Protein AF-A0AAV1IX52-F1 (afdb_monomer)

pLDDT: mean 83.15, std 12.93, range [50.09, 97.88]

Structure (mmCIF, N/CA/C/O backbone):
data_AF-A0AAV1IX52-F1
#
_entry.id   AF-A0AAV1IX52-F1
#
loop_
_atom_site.group_PDB
_atom_site.id
_atom_site.type_symbol
_atom_site.label_atom_id
_atom_site.label_alt_id
_atom_site.label_comp_id
_atom_site.label_asym_id
_atom_site.label_entity_id
_atom_site.label_seq_id
_atom_site.pdbx_PDB_ins_code
_atom_site.Cartn_x
_atom_site.Cartn_y
_atom_site.Cartn_z
_atom_site.occupancy
_atom_site.B_iso_or_equiv
_atom_site.auth_seq_id
_atom_site.auth_comp_id
_atom_site.auth_asym_id
_atom_site.auth_atom_id
_atom_site.pdbx_PDB_model_num
ATOM 1 N N . MET A 1 1 ? -38.768 9.895 43.297 1.00 51.28 1 MET A N 1
ATOM 2 C CA . MET A 1 1 ? -38.306 10.742 44.428 1.00 51.28 1 MET A CA 1
ATOM 3 C C . MET A 1 1 ? -38.095 12.223 44.090 1.00 51.28 1 MET A C 1
ATOM 5 O O . MET A 1 1 ? -38.247 13.030 44.996 1.00 51.28 1 MET A O 1
ATOM 9 N N . LEU A 1 2 ? -37.753 12.622 42.854 1.00 55.28 2 LEU A N 1
ATOM 10 C CA . LEU A 1 2 ? -37.309 14.000 42.572 1.00 55.28 2 LEU A CA 1
ATOM 11 C C . LEU A 1 2 ? -38.382 15.088 42.801 1.00 55.28 2 LEU A C 1
ATOM 13 O O . LEU A 1 2 ? -38.092 16.086 43.442 1.00 55.28 2 LEU A O 1
ATOM 17 N N . ILE A 1 3 ? -39.618 14.910 42.319 1.00 58.50 3 ILE A N 1
ATOM 18 C CA . ILE A 1 3 ? -40.630 15.991 42.312 1.00 58.50 3 ILE A CA 1
ATOM 19 C C . ILE A 1 3 ? -41.208 16.244 43.708 1.00 58.50 3 ILE A C 1
ATOM 21 O O . ILE A 1 3 ? -41.286 17.393 44.132 1.00 58.50 3 ILE A O 1
ATOM 25 N N . ALA A 1 4 ? -41.546 15.188 44.455 1.00 59.00 4 ALA A N 1
ATOM 26 C CA . ALA A 1 4 ? -41.971 15.317 45.850 1.00 59.00 4 ALA A CA 1
ATOM 27 C C . ALA A 1 4 ? -40.862 15.920 46.736 1.00 59.00 4 ALA A C 1
ATOM 29 O O . ALA A 1 4 ? -41.136 16.803 47.544 1.00 59.00 4 ALA A O 1
ATOM 30 N N . ALA A 1 5 ? -39.598 15.527 46.526 1.00 62.38 5 ALA A N 1
ATOM 31 C CA . ALA A 1 5 ? -38.460 16.105 47.240 1.00 62.38 5 ALA A CA 1
ATOM 32 C C . ALA A 1 5 ? -38.223 17.581 46.874 1.00 62.38 5 ALA A C 1
ATOM 34 O O . ALA A 1 5 ? -37.930 18.389 47.752 1.00 62.38 5 ALA A O 1
ATOM 35 N N . ILE A 1 6 ? -38.391 17.955 45.600 1.00 68.75 6 ILE A N 1
ATOM 36 C CA . ILE A 1 6 ? -38.311 19.349 45.139 1.00 68.75 6 ILE A CA 1
ATOM 37 C C . ILE A 1 6 ? -39.454 20.177 45.739 1.00 68.75 6 ILE A C 1
ATOM 39 O O . ILE A 1 6 ? -39.202 21.259 46.260 1.00 68.75 6 ILE A O 1
ATOM 43 N N . ALA A 1 7 ? -40.687 19.664 45.745 1.00 65.94 7 ALA A N 1
ATOM 44 C CA . ALA A 1 7 ? -41.838 20.346 46.334 1.00 65.94 7 ALA A CA 1
ATOM 45 C C . ALA A 1 7 ? -41.672 20.550 47.850 1.00 65.94 7 ALA A C 1
ATOM 47 O O . ALA A 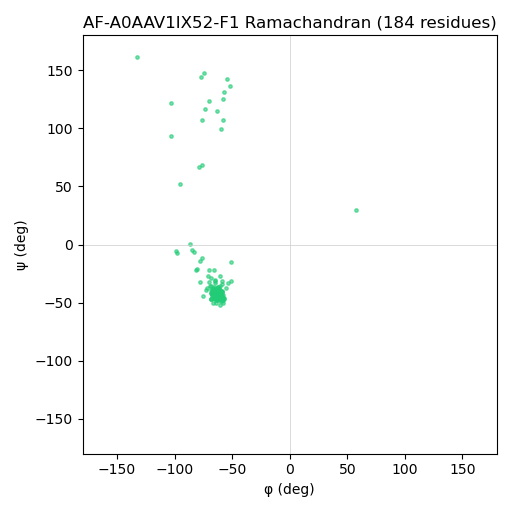1 7 ? -41.863 21.661 48.340 1.00 65.94 7 ALA A O 1
ATOM 48 N N . SER A 1 8 ? -41.234 19.527 48.593 1.00 67.25 8 SER A N 1
ATOM 49 C CA . SER A 1 8 ? -40.923 19.652 50.025 1.00 67.25 8 SER A CA 1
ATOM 50 C C . SER A 1 8 ? -39.766 20.618 50.293 1.00 67.25 8 SER A C 1
ATOM 52 O O . SER A 1 8 ? -39.826 21.384 51.251 1.00 67.25 8 SER A O 1
ATOM 54 N N . LYS A 1 9 ? -38.740 20.639 49.433 1.00 70.69 9 LYS A N 1
ATOM 55 C CA . LYS A 1 9 ? -37.613 21.579 49.529 1.00 70.69 9 LYS A CA 1
ATOM 56 C C . LYS A 1 9 ? -38.050 23.027 49.284 1.00 70.69 9 LYS A C 1
ATOM 58 O O . LYS A 1 9 ? -37.629 23.909 50.025 1.00 70.69 9 LYS A O 1
ATOM 63 N N . ILE A 1 10 ? -38.925 23.267 48.307 1.00 73.50 10 ILE A N 1
ATOM 64 C CA . ILE A 1 10 ? -39.495 24.593 48.020 1.00 73.50 10 ILE A CA 1
ATOM 65 C C . ILE A 1 10 ? -40.410 25.052 49.166 1.00 73.50 10 ILE A C 1
ATOM 67 O O . ILE A 1 10 ? -40.316 26.193 49.605 1.00 73.50 10 ILE A O 1
ATOM 71 N N . LEU A 1 11 ? -41.253 24.167 49.708 1.00 70.62 11 LEU A N 1
ATOM 72 C CA . LEU A 1 11 ? -42.120 24.481 50.853 1.00 70.62 11 LEU A CA 1
ATOM 73 C C . LEU A 1 11 ? -41.315 24.815 52.119 1.00 70.62 11 LEU A C 1
ATOM 75 O O . LEU A 1 11 ? -41.654 25.764 52.825 1.00 70.62 11 LEU A O 1
ATOM 79 N N . ALA A 1 12 ? -40.214 24.096 52.360 1.00 72.75 12 ALA A N 1
ATOM 80 C CA . ALA A 1 12 ? -39.280 24.393 53.444 1.00 72.75 12 ALA A CA 1
ATOM 81 C C . ALA A 1 12 ? -38.561 25.740 53.240 1.00 72.75 12 ALA A C 1
ATOM 83 O O . ALA A 1 12 ? -38.424 26.506 54.189 1.00 72.75 12 ALA A O 1
ATOM 84 N N . GLN A 1 13 ? -38.161 26.070 52.006 1.00 77.62 13 GLN A N 1
ATOM 85 C CA . GLN A 1 13 ? -37.578 27.376 51.664 1.00 77.62 13 GLN A CA 1
ATOM 86 C C . GLN A 1 13 ? -38.570 28.538 51.827 1.00 77.62 13 GLN A C 1
ATOM 88 O O . GLN A 1 13 ? -38.163 29.644 52.168 1.00 77.62 13 GLN A O 1
ATOM 93 N N . LEU A 1 14 ? -39.865 28.288 51.622 1.00 77.12 14 LEU A N 1
ATOM 94 C CA . LEU A 1 14 ? -40.944 29.258 51.831 1.00 77.12 14 LEU A CA 1
ATOM 95 C C . LEU A 1 14 ? -41.462 29.283 53.282 1.00 77.12 14 LEU A C 1
ATOM 97 O O . LEU A 1 14 ? -42.360 30.061 53.593 1.00 77.12 14 LEU A O 1
ATOM 101 N N . ASN A 1 15 ? -40.897 28.457 54.171 1.00 72.88 15 ASN A N 1
ATOM 102 C CA . ASN A 1 15 ? -41.277 28.325 55.580 1.00 72.88 15 ASN A CA 1
ATOM 103 C C . ASN A 1 15 ? -42.763 27.947 55.799 1.00 72.88 15 ASN A C 1
ATOM 105 O O . ASN A 1 15 ? -43.381 28.313 56.803 1.00 72.88 15 ASN A O 1
ATOM 109 N N . ILE A 1 16 ? -43.357 27.219 54.845 1.00 72.00 16 ILE A N 1
ATOM 110 C CA . ILE A 1 16 ? -44.753 26.765 54.881 1.00 72.00 16 ILE A CA 1
ATOM 111 C C . ILE A 1 16 ? -44.774 25.282 55.252 1.00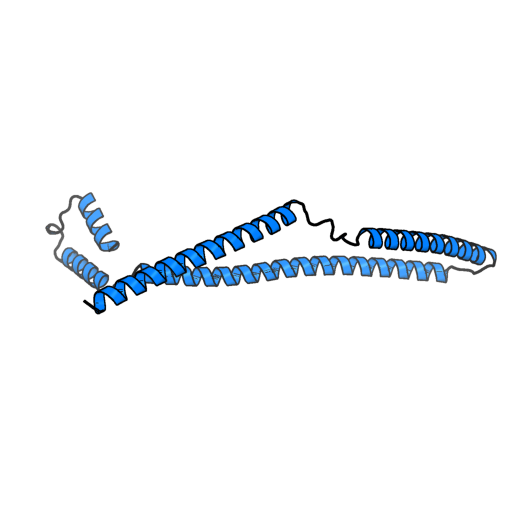 72.00 16 ILE A C 1
ATOM 113 O O . ILE A 1 16 ? -44.210 24.440 54.554 1.00 72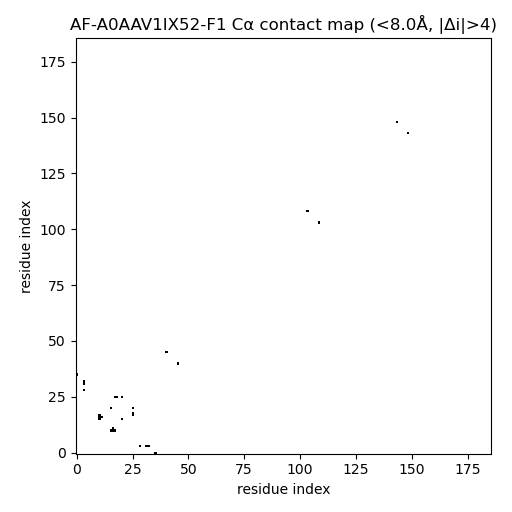.00 16 ILE A O 1
ATOM 117 N N . THR A 1 17 ? -45.462 24.943 56.343 1.00 68.31 17 THR A N 1
ATOM 118 C CA . THR A 1 17 ? -45.678 23.549 56.740 1.00 68.31 17 THR A CA 1
ATOM 119 C C . THR A 1 17 ? -46.763 22.899 55.884 1.00 68.31 17 THR A C 1
ATOM 121 O O . THR A 1 17 ? -47.751 23.537 55.520 1.00 68.31 17 THR A O 1
ATOM 124 N N . PHE A 1 18 ? -46.599 21.608 55.581 1.00 65.75 18 PHE A N 1
ATOM 125 C CA . PHE A 1 18 ? -47.519 20.843 54.728 1.00 65.75 18 PHE A CA 1
ATOM 126 C C . PHE A 1 18 ? -48.984 20.918 55.204 1.00 65.75 18 PHE A C 1
ATOM 128 O O . PHE A 1 18 ? -49.904 20.989 54.394 1.00 65.75 18 PHE A O 1
ATOM 135 N N . GLU A 1 19 ? -49.201 20.999 56.518 1.00 64.62 19 GLU A N 1
ATOM 136 C CA . GLU A 1 19 ? -50.522 21.112 57.151 1.00 64.62 19 GLU A CA 1
ATOM 137 C C . GLU A 1 19 ? -51.216 22.465 56.930 1.00 64.62 19 GLU A C 1
ATOM 139 O O . GLU A 1 19 ? -52.439 22.538 56.998 1.00 64.62 19 GLU A O 1
ATOM 144 N N . LYS A 1 20 ? -50.462 23.529 56.617 1.00 70.69 20 LYS A N 1
ATOM 145 C CA . LYS A 1 20 ? -51.010 24.865 56.317 1.00 70.69 20 LYS A CA 1
ATOM 146 C C . LYS A 1 20 ? -51.435 25.030 54.856 1.00 70.69 20 LYS A C 1
ATOM 148 O O . LYS A 1 20 ? -51.966 26.077 54.489 1.00 70.69 20 LYS A O 1
ATOM 153 N N . LEU A 1 21 ? -51.185 24.031 54.009 1.00 72.44 21 LEU A N 1
ATOM 154 C CA . LEU A 1 21 ? -51.598 24.066 52.610 1.00 72.44 21 LEU A CA 1
ATOM 155 C C . LEU A 1 21 ? -53.111 23.840 52.474 1.00 72.44 21 LEU A C 1
ATOM 157 O O . LEU A 1 21 ? -53.692 23.058 53.226 1.00 72.44 21 LEU A O 1
ATOM 161 N N . PRO A 1 22 ? -53.759 24.452 51.469 1.00 81.94 22 PRO A N 1
ATOM 162 C CA . PRO A 1 22 ? -55.151 24.169 51.157 1.00 81.94 22 PRO A CA 1
ATOM 163 C C . PRO A 1 22 ? -55.388 22.664 50.922 1.00 81.94 22 PRO A C 1
ATOM 165 O O . PRO A 1 22 ? -54.577 22.013 50.255 1.00 81.94 22 PRO A O 1
ATOM 168 N N . PRO A 1 23 ? -56.528 22.102 51.362 1.00 74.75 23 PRO A N 1
ATOM 169 C CA . PRO A 1 23 ? -56.792 20.658 51.312 1.00 74.75 23 PRO A CA 1
ATOM 170 C C . PRO A 1 23 ? -56.776 20.080 49.887 1.00 74.75 23 PRO A C 1
ATOM 172 O O . PRO A 1 23 ? -56.428 18.919 49.679 1.00 74.75 23 PRO A O 1
ATOM 175 N N . LYS A 1 24 ? -57.093 20.899 48.875 1.00 78.06 24 LYS A N 1
ATOM 176 C CA . LYS A 1 24 ? -56.974 20.525 47.457 1.00 78.06 24 LYS A CA 1
ATOM 177 C C . LYS A 1 24 ? -55.513 20.317 47.034 1.00 78.06 24 LYS A C 1
ATOM 179 O O . LYS A 1 24 ? -55.221 19.365 46.320 1.00 78.06 24 LYS A O 1
ATOM 184 N N . ALA A 1 25 ? -54.599 21.166 47.507 1.00 75.31 25 ALA A N 1
ATOM 185 C CA . ALA A 1 25 ? -53.171 21.061 47.215 1.00 75.31 25 ALA A CA 1
ATOM 186 C C . ALA A 1 25 ? -52.526 19.869 47.941 1.00 75.31 25 ALA A C 1
ATOM 188 O O . ALA A 1 25 ? -51.705 19.170 47.355 1.00 75.31 25 ALA A O 1
ATOM 189 N N . GLN A 1 26 ? -52.950 19.581 49.177 1.00 77.06 26 GLN A N 1
ATOM 190 C CA . GLN A 1 26 ? -52.510 18.388 49.911 1.00 77.06 26 GLN A CA 1
ATOM 191 C C . GLN A 1 26 ? -52.913 17.095 49.193 1.00 77.06 26 GLN A C 1
ATOM 193 O O . GLN A 1 26 ? -52.076 16.211 49.018 1.00 77.06 26 GLN A O 1
ATOM 198 N N . LYS A 1 27 ? -54.166 17.006 48.720 1.00 80.44 27 LYS A N 1
ATOM 199 C CA . LYS A 1 27 ? -54.637 15.857 47.932 1.00 80.44 27 LYS A CA 1
ATOM 200 C C . LYS A 1 27 ? -53.850 15.689 46.638 1.00 80.44 27 LYS A C 1
ATOM 202 O O . LYS A 1 27 ? -53.391 14.589 46.371 1.00 80.44 27 LYS A O 1
ATOM 207 N N . MET A 1 28 ? -53.623 16.770 45.889 1.00 78.38 28 MET A N 1
ATOM 208 C CA . MET A 1 28 ? -52.819 16.713 44.664 1.00 78.38 28 MET A CA 1
ATOM 209 C C . MET A 1 28 ? -51.380 16.258 44.930 1.00 78.38 28 MET A C 1
ATOM 211 O O . MET A 1 28 ? -50.852 15.451 44.178 1.00 78.38 28 MET A O 1
ATOM 215 N N . LEU A 1 29 ? -50.743 16.726 46.008 1.00 76.81 29 LEU A N 1
ATOM 216 C CA . LEU A 1 29 ? -49.390 16.289 46.367 1.00 76.81 29 LEU A CA 1
ATOM 217 C C . LEU A 1 29 ? -49.349 14.813 46.784 1.00 76.81 29 LEU A C 1
ATOM 219 O O . LEU A 1 29 ? -48.420 14.106 46.402 1.00 76.81 29 LEU A O 1
ATOM 223 N N . GLN A 1 30 ? -50.351 14.334 47.524 1.00 79.38 30 GLN A N 1
ATOM 224 C CA . GLN A 1 30 ? -50.471 12.917 47.885 1.00 79.38 30 GLN A CA 1
ATOM 225 C C . GLN A 1 30 ? -50.762 12.029 46.671 1.00 79.38 30 GLN A C 1
ATOM 227 O O . GLN A 1 30 ? -50.213 10.935 46.567 1.00 79.38 30 GLN A O 1
ATOM 232 N N . GLU A 1 31 ? -51.600 12.494 45.750 1.00 79.75 31 GLU A N 1
ATOM 233 C CA . GLU A 1 31 ? -51.935 11.792 44.514 1.00 79.75 31 GLU A CA 1
ATOM 234 C C . GLU A 1 31 ? -50.732 11.741 43.567 1.00 79.75 31 GLU A C 1
ATOM 236 O O . GLU A 1 31 ? -50.401 10.668 43.072 1.00 79.75 31 GLU A O 1
ATOM 241 N N . CYS A 1 32 ? -49.978 12.837 43.432 1.00 72.69 32 CYS A N 1
ATOM 242 C CA . CYS A 1 32 ? -48.696 12.853 42.726 1.00 72.69 32 CYS A CA 1
ATOM 243 C C . CYS A 1 32 ? -47.662 11.931 43.384 1.00 72.69 32 CYS A C 1
ATOM 245 O O . CYS A 1 32 ? -46.949 11.221 42.683 1.00 72.69 32 CYS A O 1
ATOM 247 N N . ALA A 1 33 ? -47.570 11.910 44.718 1.00 69.62 33 ALA A N 1
ATOM 248 C CA . ALA A 1 33 ? -46.658 11.012 45.425 1.00 69.62 33 ALA A CA 1
ATOM 249 C C . ALA A 1 33 ? -47.021 9.535 45.201 1.00 69.62 33 ALA A C 1
ATOM 251 O O . ALA A 1 33 ? -46.122 8.722 45.000 1.00 69.62 33 ALA A O 1
ATOM 252 N N . ARG A 1 34 ? -48.321 9.206 45.169 1.00 71.56 34 ARG A N 1
ATOM 253 C CA . ARG A 1 34 ? -48.837 7.869 44.835 1.00 71.56 34 ARG A CA 1
ATOM 254 C C . ARG A 1 34 ? -48.574 7.477 43.385 1.00 71.56 34 ARG A C 1
ATOM 256 O O . ARG A 1 34 ? -48.003 6.426 43.132 1.00 71.56 34 ARG A O 1
ATOM 263 N N . GLN A 1 35 ? -48.917 8.338 42.432 1.00 72.06 35 GLN A N 1
ATOM 264 C CA . GLN A 1 35 ? -48.647 8.094 41.011 1.00 72.06 35 GLN A CA 1
ATOM 265 C C . GLN A 1 35 ? -47.145 7.918 40.750 1.00 72.06 35 GLN A C 1
ATOM 267 O O . GLN A 1 35 ? -46.733 7.118 39.915 1.00 72.06 35 GLN A O 1
ATOM 272 N N . GLN A 1 36 ? -46.306 8.632 41.500 1.00 64.31 36 GLN A N 1
ATOM 273 C CA . GLN A 1 36 ? -44.856 8.554 41.388 1.00 64.31 36 GLN A CA 1
ATOM 274 C C . GLN A 1 36 ? -44.246 7.354 42.135 1.00 64.31 36 GLN A C 1
ATOM 276 O O . GLN A 1 36 ? -43.138 6.955 41.786 1.00 64.31 36 GLN A O 1
ATOM 281 N N . SER A 1 37 ? -44.932 6.772 43.129 1.00 64.94 37 SER A N 1
ATOM 282 C CA . SER A 1 37 ? -44.570 5.460 43.689 1.00 64.94 37 SER A CA 1
ATOM 283 C C . SER A 1 37 ? -45.012 4.305 42.790 1.00 64.94 37 SER A C 1
ATOM 285 O O . SER A 1 37 ? -44.312 3.300 42.722 1.00 64.94 37 SER A O 1
ATOM 287 N N . ASP A 1 38 ? -46.130 4.465 42.074 1.00 65.62 38 ASP A N 1
ATOM 288 C CA . ASP A 1 38 ? -46.611 3.491 41.085 1.00 65.62 38 ASP A CA 1
ATOM 289 C C . ASP A 1 38 ? -45.714 3.467 39.835 1.00 65.62 38 ASP A C 1
ATOM 291 O O . ASP A 1 38 ? -45.482 2.413 39.245 1.00 65.62 38 ASP A O 1
ATOM 295 N N . MET A 1 39 ? -45.124 4.610 39.467 1.00 65.44 39 MET A N 1
ATOM 296 C CA . MET A 1 39 ? -44.039 4.697 38.486 1.00 65.44 39 MET A CA 1
ATOM 297 C C . MET A 1 39 ? -42.693 4.298 39.105 1.00 65.44 39 MET A C 1
ATOM 299 O O . MET A 1 39 ? -41.782 5.117 39.252 1.00 65.44 39 MET A O 1
ATOM 303 N N . ASN A 1 40 ? -42.560 3.025 39.470 1.00 59.56 40 ASN A N 1
ATOM 304 C CA . ASN A 1 40 ? -41.323 2.453 39.993 1.00 59.56 40 ASN A CA 1
ATOM 305 C C . ASN A 1 40 ? -40.309 2.224 38.853 1.00 59.56 40 ASN A C 1
ATOM 307 O O . ASN A 1 40 ? -40.041 1.101 38.434 1.00 59.56 40 ASN A O 1
ATOM 311 N N . LEU A 1 41 ? -39.803 3.320 38.289 1.00 66.75 41 LEU A N 1
ATOM 312 C CA . LEU A 1 41 ? -38.732 3.302 37.302 1.00 66.75 41 LEU A CA 1
ATOM 313 C C . LEU A 1 41 ? -37.409 3.046 38.025 1.00 66.75 41 LEU A C 1
ATOM 315 O O . LEU A 1 41 ? -36.909 3.930 38.722 1.00 66.75 41 LEU A O 1
ATOM 319 N N . ASP A 1 42 ? -36.862 1.841 37.865 1.00 76.38 42 ASP A N 1
ATOM 320 C CA . ASP A 1 42 ? -35.542 1.495 38.382 1.00 76.38 42 ASP A CA 1
ATOM 321 C C . ASP A 1 42 ? -34.465 2.361 37.691 1.00 76.38 42 ASP A C 1
ATOM 323 O O . ASP A 1 42 ? -34.263 2.240 36.476 1.00 76.38 42 ASP A O 1
ATOM 327 N N . PRO A 1 43 ? -33.765 3.243 38.430 1.00 77.94 43 PRO A N 1
ATOM 328 C CA . PRO A 1 43 ? -32.734 4.106 37.864 1.00 77.94 43 PRO A CA 1
ATOM 329 C C . PRO A 1 43 ? -31.603 3.316 37.205 1.00 77.94 43 PRO A C 1
ATOM 331 O O . PRO A 1 43 ? -31.028 3.786 36.226 1.00 77.94 43 PRO A O 1
ATOM 334 N N . ILE A 1 44 ? -31.305 2.115 37.713 1.00 82.44 44 ILE A N 1
ATOM 335 C CA . ILE A 1 44 ? -30.240 1.256 37.186 1.00 82.44 44 ILE A CA 1
ATOM 336 C C . ILE A 1 44 ? -30.628 0.751 35.797 1.00 82.44 44 ILE A C 1
ATOM 338 O O . ILE A 1 44 ? -29.842 0.878 34.862 1.00 82.44 44 ILE A O 1
ATOM 342 N N . SER A 1 45 ? -31.858 0.262 35.636 1.00 80.50 45 SER A N 1
ATOM 343 C CA . SER A 1 45 ? -32.395 -0.170 34.342 1.00 80.50 45 SER A CA 1
ATOM 344 C C . SER A 1 45 ? -32.399 0.954 33.297 1.00 80.50 45 SER A C 1
ATOM 346 O O . SER A 1 45 ? -32.032 0.723 32.147 1.00 80.50 45 SER A O 1
ATOM 348 N N . ILE A 1 46 ? -32.741 2.188 33.688 1.00 83.94 46 ILE A N 1
ATOM 349 C CA . ILE A 1 46 ? -32.682 3.351 32.782 1.00 83.94 46 ILE A CA 1
ATOM 350 C C . ILE A 1 46 ? -31.240 3.658 32.374 1.00 83.94 46 ILE A C 1
ATOM 352 O O . ILE A 1 46 ? -30.974 3.894 31.197 1.00 83.94 46 ILE A O 1
ATOM 356 N N . SER A 1 47 ? -30.305 3.660 33.327 1.00 86.88 47 SER A N 1
ATOM 357 C CA . SER A 1 47 ? -28.893 3.907 33.033 1.00 86.88 47 SER A CA 1
ATOM 358 C C . SER A 1 47 ? -28.294 2.822 32.138 1.00 86.88 47 SER A C 1
ATOM 360 O O . SER A 1 47 ? -27.573 3.157 31.204 1.00 86.88 47 SER A O 1
ATOM 362 N N . LEU A 1 48 ? -28.628 1.549 32.366 1.00 88.31 48 LEU A N 1
ATOM 363 C CA . LEU A 1 48 ? -28.185 0.439 31.520 1.00 88.31 48 LEU A CA 1
ATOM 364 C C . LEU A 1 48 ? -28.704 0.575 30.087 1.00 88.31 48 LEU A C 1
ATOM 366 O O . LEU A 1 48 ? -27.929 0.409 29.149 1.00 88.31 48 LEU A O 1
ATOM 370 N N . GLU A 1 49 ? -29.976 0.933 29.909 1.00 89.12 49 GLU A N 1
ATOM 371 C CA . GLU A 1 49 ? -30.545 1.144 28.575 1.00 89.12 49 GLU A CA 1
ATOM 372 C C . GLU A 1 49 ? -29.906 2.350 27.870 1.00 89.12 49 GLU A C 1
ATOM 374 O O . GLU A 1 49 ? -29.561 2.275 26.693 1.00 89.12 49 GLU A O 1
ATOM 379 N N . GLN A 1 50 ? -29.649 3.443 28.597 1.00 91.56 50 GLN A N 1
ATOM 380 C CA . GLN A 1 50 ? -28.905 4.587 28.062 1.00 91.56 50 GLN A CA 1
ATOM 381 C C . GLN A 1 50 ? -27.478 4.204 27.654 1.00 91.56 50 GLN A C 1
ATOM 383 O O . GLN A 1 50 ? -27.009 4.634 26.602 1.00 91.56 50 GLN A O 1
ATOM 388 N N . THR A 1 51 ? -26.785 3.388 28.454 1.00 91.25 51 THR A N 1
ATOM 389 C CA . THR A 1 51 ? -25.454 2.872 28.108 1.00 91.25 51 THR A CA 1
ATOM 390 C C . THR A 1 51 ? -25.508 1.959 26.885 1.00 91.25 51 THR A C 1
ATOM 392 O O . THR A 1 51 ? -24.640 2.072 26.025 1.00 91.25 51 THR A O 1
ATOM 395 N N . ARG A 1 52 ? -26.532 1.104 26.760 1.00 94.44 52 ARG A N 1
ATOM 396 C CA . ARG A 1 52 ? -26.725 0.230 25.594 1.00 94.44 52 ARG A CA 1
ATOM 397 C C . ARG A 1 52 ? -26.884 1.041 24.310 1.00 94.44 52 ARG A C 1
ATOM 399 O O . ARG A 1 52 ? -26.122 0.837 23.372 1.00 94.44 52 ARG A O 1
ATOM 406 N N . VAL A 1 53 ? -27.799 2.010 24.305 1.00 94.50 53 VAL A N 1
ATOM 407 C CA . VAL A 1 53 ? -28.036 2.895 23.151 1.00 94.50 53 VAL A CA 1
ATOM 408 C C . VAL A 1 53 ? -26.778 3.691 22.795 1.00 94.50 53 VAL A C 1
ATOM 410 O O . VAL A 1 53 ? -26.437 3.834 21.624 1.00 94.50 53 VAL A O 1
ATOM 413 N N . MET A 1 54 ? -26.054 4.188 23.800 1.00 94.94 54 MET A N 1
ATOM 414 C CA . MET A 1 54 ? -24.797 4.904 23.581 1.00 94.94 54 MET A CA 1
ATOM 415 C C . MET A 1 54 ? -23.715 3.994 22.987 1.00 94.94 54 MET A C 1
ATOM 417 O O . MET A 1 54 ? -22.984 4.424 22.102 1.00 94.94 54 MET A O 1
ATOM 421 N N . SER A 1 55 ? -23.632 2.740 23.436 1.00 94.81 55 SER A N 1
ATOM 422 C CA . SER A 1 55 ? -22.698 1.752 22.891 1.00 94.81 55 SER A CA 1
ATOM 423 C C . SER A 1 55 ? -23.012 1.414 21.435 1.00 94.81 55 SER A C 1
ATOM 425 O O . SER A 1 55 ? -22.096 1.381 20.623 1.00 94.81 55 SER A O 1
ATOM 427 N N . GLU A 1 56 ? -24.285 1.198 21.097 1.00 95.69 56 GLU A N 1
ATOM 428 C CA . GLU A 1 56 ? -24.725 0.940 19.717 1.00 95.69 56 GLU A CA 1
ATOM 429 C C . GLU A 1 56 ? -24.388 2.131 18.805 1.00 95.69 56 GLU A C 1
ATOM 431 O O . GLU A 1 56 ? -23.792 1.955 17.745 1.00 95.69 56 GLU A O 1
ATOM 436 N N . SER A 1 57 ? -24.653 3.357 19.267 1.00 95.81 57 SER A N 1
ATOM 437 C CA . SER A 1 57 ? -24.291 4.576 18.534 1.00 95.81 57 SER A CA 1
ATOM 438 C C . SER A 1 57 ? -22.782 4.716 18.317 1.00 95.81 57 SER A C 1
ATOM 440 O O . SER A 1 57 ? -22.357 5.179 17.260 1.00 95.81 57 SER A O 1
ATOM 442 N N . LEU A 1 58 ? -21.961 4.354 19.307 1.00 95.94 58 LEU A N 1
ATOM 443 C CA . LEU A 1 58 ? -20.503 4.419 19.189 1.00 95.94 58 LEU A CA 1
ATOM 444 C C . LEU A 1 58 ? -19.957 3.372 18.213 1.00 95.94 58 LEU A C 1
ATOM 446 O O . LEU A 1 58 ? -18.999 3.660 17.496 1.00 95.94 58 LEU A O 1
ATOM 450 N N . GLU A 1 59 ? -20.562 2.184 18.163 1.00 96.44 59 GLU A N 1
ATOM 451 C CA . GLU A 1 59 ? -20.214 1.139 17.194 1.00 96.44 59 GLU A CA 1
ATOM 452 C C . GLU A 1 59 ? -20.477 1.628 15.758 1.00 96.44 59 GLU A C 1
ATOM 454 O O . GLU A 1 59 ? -19.594 1.555 14.898 1.00 96.44 59 GLU A O 1
ATOM 459 N N . ASP A 1 60 ? -21.648 2.228 15.525 1.00 95.81 60 ASP A N 1
ATOM 460 C CA . ASP A 1 60 ? -22.021 2.806 14.231 1.00 95.81 60 ASP A CA 1
ATOM 461 C C . ASP A 1 60 ? -21.088 3.961 13.830 1.00 95.81 60 ASP A C 1
ATOM 463 O O . ASP A 1 60 ? -20.598 4.021 12.697 1.00 95.81 60 ASP A O 1
ATOM 467 N N . GLU A 1 61 ? -20.791 4.878 14.758 1.00 95.38 61 GLU A N 1
ATOM 468 C CA . GLU A 1 61 ? -19.850 5.977 14.517 1.00 95.38 61 GLU A CA 1
ATOM 469 C C . GLU A 1 61 ? -18.443 5.468 14.192 1.00 95.38 61 GLU A C 1
ATOM 471 O O . GLU A 1 61 ? -17.771 6.014 13.306 1.00 95.38 61 GLU A O 1
ATOM 476 N N . TYR A 1 62 ? -17.999 4.409 14.869 1.00 97.00 62 TYR A N 1
ATOM 477 C CA . TYR A 1 62 ? -16.706 3.786 14.624 1.00 97.00 62 TYR A CA 1
ATOM 478 C C . TYR A 1 62 ? -16.635 3.142 13.235 1.00 97.00 62 TYR A C 1
ATOM 480 O O . TYR A 1 62 ? -15.648 3.327 12.514 1.00 97.00 62 TYR A O 1
ATOM 488 N N . GLU A 1 63 ? -17.689 2.449 12.811 1.00 97.50 63 GLU A N 1
ATOM 489 C CA . GLU A 1 63 ? -17.763 1.853 11.478 1.00 97.50 63 GLU A CA 1
ATOM 490 C C . GLU A 1 63 ? -17.777 2.933 10.383 1.00 97.50 63 GLU A C 1
ATOM 492 O O . GLU A 1 63 ? -17.011 2.871 9.415 1.00 97.50 63 GLU A O 1
ATOM 497 N N . ILE A 1 64 ? -18.552 4.006 10.580 1.00 97.12 64 ILE A N 1
ATOM 498 C CA . ILE A 1 64 ? -18.544 5.179 9.695 1.00 97.12 64 ILE A CA 1
ATOM 499 C C . ILE A 1 64 ? -17.141 5.795 9.621 1.00 97.12 64 ILE A C 1
ATOM 501 O O . ILE A 1 64 ? -16.693 6.195 8.539 1.00 97.12 64 ILE A O 1
ATOM 505 N N . LEU A 1 65 ? -16.429 5.883 10.746 1.00 97.31 65 LEU A N 1
ATOM 506 C CA . LEU A 1 65 ? -15.081 6.439 10.789 1.00 97.31 65 LEU A CA 1
ATOM 507 C C . LEU A 1 65 ? -14.086 5.587 9.989 1.00 97.31 65 LEU A C 1
ATOM 509 O O . LEU A 1 65 ? -13.329 6.143 9.185 1.00 97.31 65 LEU A O 1
ATOM 513 N N . LYS A 1 66 ? -14.125 4.254 10.127 1.00 97.88 66 LYS A N 1
ATOM 514 C CA . LYS A 1 66 ? -13.314 3.339 9.300 1.00 97.88 66 LYS A CA 1
ATOM 515 C C . LYS A 1 66 ? -13.595 3.532 7.815 1.00 97.88 66 LYS A C 1
ATOM 517 O O . LYS A 1 66 ? -12.661 3.653 7.020 1.00 97.88 66 LYS A O 1
ATOM 522 N N . LEU A 1 67 ? -14.873 3.598 7.436 1.00 97.62 67 LEU A N 1
ATOM 523 C CA . LEU A 1 67 ? -15.280 3.781 6.044 1.00 97.62 67 LEU A CA 1
ATOM 524 C C . LEU A 1 67 ? -14.775 5.117 5.481 1.00 97.62 67 LEU A C 1
ATOM 526 O O . LEU A 1 67 ? -14.246 5.152 4.369 1.00 97.62 67 LEU A O 1
ATOM 530 N N . LYS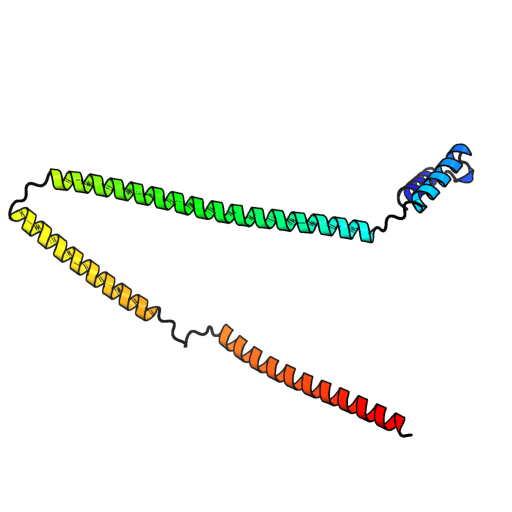 A 1 68 ? -14.846 6.208 6.254 1.00 97.38 68 LYS A N 1
ATOM 531 C CA . LYS A 1 68 ? -14.293 7.520 5.866 1.00 97.38 68 LYS A CA 1
ATOM 532 C C . LYS A 1 68 ? -12.774 7.489 5.686 1.00 97.38 68 LYS A C 1
ATOM 534 O O . LYS A 1 68 ? -12.254 8.080 4.733 1.00 97.38 68 LYS A O 1
ATOM 539 N N . GLN A 1 69 ? -12.055 6.788 6.562 1.00 96.31 69 GLN A N 1
ATOM 540 C CA . GLN A 1 69 ? -10.604 6.630 6.449 1.00 96.31 69 GLN A CA 1
ATOM 541 C C . GLN A 1 69 ? -10.223 5.819 5.203 1.00 96.31 69 GLN A C 1
ATOM 543 O O . GLN A 1 69 ? -9.319 6.208 4.452 1.00 96.31 69 GLN A O 1
ATOM 548 N N . LEU A 1 70 ? -10.935 4.718 4.949 1.00 97.88 70 LEU A N 1
ATOM 549 C CA . LEU A 1 70 ? -10.733 3.897 3.761 1.00 97.88 70 LEU A CA 1
ATOM 550 C C . LEU A 1 70 ? -11.030 4.695 2.488 1.00 97.88 70 LEU A C 1
ATOM 552 O O . LEU A 1 70 ? -10.225 4.687 1.560 1.00 97.88 70 LEU A O 1
ATOM 556 N N . HIS A 1 71 ? -12.135 5.441 2.468 1.00 97.50 71 HIS A N 1
ATOM 557 C CA . HIS A 1 71 ? -12.503 6.303 1.350 1.00 97.50 71 HIS A CA 1
ATOM 558 C C . HIS A 1 71 ? -11.420 7.344 1.048 1.00 97.50 71 HIS A C 1
ATOM 560 O O . HIS A 1 71 ? -10.987 7.464 -0.095 1.00 97.50 71 HIS A O 1
ATOM 566 N N . THR A 1 72 ? -10.912 8.033 2.074 1.00 97.12 72 THR A N 1
ATOM 567 C CA . THR A 1 72 ? -9.808 8.997 1.925 1.00 97.12 72 THR A CA 1
ATOM 568 C C . THR A 1 72 ? -8.568 8.338 1.320 1.00 97.12 72 THR A C 1
ATOM 570 O O . THR A 1 72 ? -7.946 8.877 0.406 1.00 97.12 72 THR A O 1
ATOM 573 N N . THR A 1 73 ? -8.224 7.139 1.793 1.00 96.56 73 THR A N 1
ATOM 574 C CA . THR A 1 73 ? -7.068 6.383 1.295 1.00 96.56 73 THR A CA 1
ATOM 575 C C . THR A 1 73 ? -7.242 5.987 -0.171 1.00 96.56 73 THR A C 1
ATOM 577 O O . THR A 1 73 ? -6.329 6.158 -0.983 1.00 96.56 73 THR A O 1
ATOM 580 N N . LEU A 1 74 ? -8.429 5.496 -0.532 1.00 97.69 74 LEU A N 1
ATOM 581 C CA . LEU A 1 74 ? -8.768 5.149 -1.908 1.00 97.69 74 LEU A CA 1
ATOM 582 C C . LEU A 1 74 ? -8.733 6.378 -2.816 1.00 97.69 74 LEU A C 1
ATOM 584 O O . LEU A 1 74 ? -8.169 6.295 -3.904 1.00 97.69 74 LEU A O 1
ATOM 588 N N . GLN A 1 75 ? -9.249 7.519 -2.359 1.00 97.38 75 GLN A N 1
ATOM 589 C CA . GLN A 1 75 ? -9.230 8.762 -3.123 1.00 97.38 75 GLN A CA 1
ATOM 590 C C . GLN A 1 75 ? -7.797 9.215 -3.426 1.00 97.38 75 GLN A C 1
ATOM 592 O O . GLN A 1 75 ? -7.468 9.482 -4.579 1.00 97.38 75 GLN A O 1
ATOM 597 N N . VAL A 1 76 ? -6.907 9.189 -2.429 1.00 97.06 76 VAL A N 1
ATOM 598 C CA . VAL A 1 76 ? -5.482 9.501 -2.627 1.00 97.06 76 VAL A CA 1
ATOM 599 C C . VAL A 1 76 ? -4.839 8.567 -3.659 1.00 97.06 76 VAL A C 1
ATOM 601 O O . VAL A 1 76 ? -4.048 9.009 -4.496 1.00 97.06 76 VAL A O 1
ATOM 604 N N . ASN A 1 77 ? -5.168 7.275 -3.629 1.00 97.12 77 ASN A N 1
ATOM 605 C CA . ASN A 1 77 ? -4.650 6.316 -4.604 1.00 97.12 77 ASN A CA 1
ATOM 606 C C . ASN A 1 77 ? -5.213 6.555 -6.012 1.00 97.12 77 ASN A C 1
ATOM 608 O O . ASN A 1 77 ? -4.464 6.475 -6.986 1.00 97.12 77 ASN A O 1
ATOM 612 N N . ILE A 1 78 ? -6.497 6.898 -6.129 1.00 97.44 78 ILE A N 1
ATOM 613 C CA . ILE A 1 78 ? -7.124 7.279 -7.400 1.00 97.44 78 ILE A CA 1
ATOM 614 C C . ILE A 1 78 ? -6.426 8.509 -7.985 1.00 97.44 78 ILE A C 1
ATOM 616 O O . ILE A 1 78 ? -6.065 8.499 -9.162 1.00 97.44 78 ILE A O 1
ATOM 620 N N . ASP A 1 79 ? -6.165 9.532 -7.173 1.00 97.25 79 ASP A N 1
ATOM 621 C CA . ASP A 1 79 ? -5.519 10.766 -7.625 1.00 97.25 79 ASP A CA 1
ATOM 622 C C . ASP A 1 79 ? -4.077 10.516 -8.095 1.00 97.25 79 ASP A C 1
ATOM 624 O O . ASP A 1 79 ? -3.656 11.019 -9.142 1.00 97.25 79 ASP A O 1
ATOM 628 N N . ARG A 1 80 ? -3.330 9.668 -7.374 1.00 96.44 80 ARG A N 1
ATOM 629 C CA . ARG A 1 80 ? -1.991 9.215 -7.791 1.00 96.44 80 ARG A CA 1
ATOM 630 C C . ARG A 1 80 ? -2.034 8.465 -9.118 1.00 96.44 80 ARG A C 1
ATOM 632 O O . ARG A 1 80 ? -1.246 8.773 -10.011 1.00 96.44 80 ARG A O 1
ATOM 639 N N . ASN A 1 81 ? -2.963 7.523 -9.267 1.00 96.88 81 ASN A N 1
ATOM 640 C CA . ASN A 1 81 ? -3.115 6.744 -10.495 1.00 96.88 81 ASN A CA 1
ATOM 641 C C . ASN A 1 81 ? -3.509 7.631 -11.676 1.00 96.88 81 ASN A C 1
ATOM 643 O O . ASN A 1 81 ? -2.979 7.468 -12.771 1.00 96.88 81 ASN A O 1
ATOM 647 N N . LYS A 1 82 ? -4.395 8.605 -11.457 1.00 97.69 82 LYS A N 1
ATOM 648 C CA . LYS A 1 82 ? -4.792 9.570 -12.482 1.00 97.69 82 LYS A CA 1
ATOM 649 C C . LYS A 1 82 ? -3.593 10.376 -12.974 1.00 97.69 82 LYS A C 1
ATOM 651 O O . LYS A 1 82 ? -3.363 10.438 -14.178 1.00 97.69 82 LYS A O 1
ATOM 656 N N . LYS A 1 83 ? -2.787 10.910 -12.051 1.00 96.50 83 LYS A N 1
ATOM 657 C CA . LYS A 1 83 ? -1.552 11.627 -12.394 1.00 96.50 83 LYS A CA 1
ATOM 658 C C . LYS A 1 83 ? -0.584 10.741 -13.181 1.00 96.50 83 LYS A C 1
ATOM 660 O O . LYS A 1 83 ? -0.079 11.161 -14.215 1.00 96.50 83 LYS A O 1
ATOM 665 N N . PHE A 1 84 ? -0.375 9.509 -12.723 1.00 96.38 84 PHE A N 1
ATOM 666 C CA . PHE A 1 84 ? 0.490 8.546 -13.401 1.00 96.38 84 PHE A CA 1
ATOM 667 C C . PHE A 1 84 ? 0.025 8.251 -14.836 1.00 96.38 84 PHE A C 1
ATOM 669 O O . PHE A 1 84 ? 0.827 8.277 -15.767 1.00 96.38 84 PHE A O 1
ATOM 676 N N . ILE A 1 85 ? -1.278 8.036 -15.042 1.00 97.06 85 ILE A N 1
ATOM 677 C CA . ILE A 1 85 ? -1.859 7.817 -16.374 1.00 97.06 85 ILE A CA 1
ATOM 678 C C . ILE A 1 85 ? -1.673 9.047 -17.271 1.00 97.06 85 ILE A C 1
ATOM 680 O O . ILE A 1 85 ? -1.366 8.900 -18.455 1.00 97.06 85 ILE A O 1
ATOM 684 N N . ASP A 1 86 ? -1.851 10.255 -16.738 1.00 97.56 86 ASP A N 1
ATOM 685 C CA . ASP A 1 86 ? -1.666 11.485 -17.510 1.00 97.56 86 ASP A CA 1
ATOM 686 C C . ASP A 1 86 ? -0.204 11.692 -17.923 1.00 97.56 86 ASP A C 1
ATOM 688 O O . ASP A 1 86 ? 0.063 12.109 -19.053 1.00 97.56 86 ASP A O 1
ATOM 692 N N . ASP A 1 87 ? 0.746 11.342 -17.060 1.00 95.00 87 ASP A N 1
ATOM 693 C CA . ASP A 1 87 ? 2.169 11.391 -17.393 1.00 95.00 87 ASP A CA 1
ATOM 694 C C . ASP A 1 87 ? 2.533 10.338 -18.457 1.00 95.00 87 ASP A C 1
ATOM 696 O O . ASP A 1 87 ? 3.176 10.680 -19.451 1.00 95.00 87 ASP A O 1
ATOM 700 N N . LEU A 1 88 ? 2.002 9.112 -18.366 1.00 94.38 88 LEU A N 1
ATOM 701 C CA . LEU A 1 88 ? 2.155 8.099 -19.423 1.00 94.38 88 LEU A CA 1
ATOM 702 C C . LEU A 1 88 ? 1.580 8.558 -20.769 1.00 94.38 88 LEU A C 1
ATOM 704 O O . LEU A 1 88 ? 2.166 8.312 -21.823 1.00 94.38 88 LEU A O 1
ATOM 708 N N . ARG A 1 89 ? 0.431 9.244 -20.763 1.00 96.75 89 ARG A N 1
ATOM 709 C CA . ARG A 1 89 ? -0.160 9.805 -21.989 1.00 96.75 89 ARG A CA 1
ATOM 710 C C . ARG A 1 89 ? 0.747 10.860 -22.616 1.00 96.75 89 ARG A C 1
ATOM 712 O O . ARG A 1 89 ? 0.889 10.872 -23.840 1.00 96.75 89 ARG A O 1
ATOM 719 N N . LYS A 1 90 ? 1.370 11.720 -21.804 1.00 94.69 90 LYS A N 1
ATOM 720 C CA . LYS A 1 90 ? 2.344 12.713 -22.284 1.00 94.69 90 LYS A CA 1
ATOM 721 C C . LYS A 1 90 ? 3.581 12.040 -22.866 1.00 94.69 90 LYS A C 1
ATOM 723 O O . LYS A 1 90 ? 3.993 12.406 -23.964 1.00 94.69 90 LYS A O 1
ATOM 728 N N . GLU A 1 91 ? 4.138 11.044 -22.181 1.00 92.00 91 GLU A N 1
ATOM 729 C CA . GLU A 1 91 ? 5.288 10.282 -22.680 1.00 92.00 91 GLU A CA 1
ATOM 730 C C . GLU A 1 91 ? 4.972 9.580 -24.003 1.00 92.00 91 GLU A C 1
ATOM 732 O O . GLU A 1 91 ? 5.753 9.662 -24.951 1.00 92.00 91 GLU A O 1
ATOM 737 N N . LEU A 1 92 ? 3.794 8.960 -24.116 1.00 92.94 92 LEU A N 1
ATOM 738 C CA . LEU A 1 92 ? 3.353 8.318 -25.352 1.00 92.94 92 LEU A CA 1
ATOM 739 C C . LEU A 1 92 ? 3.213 9.329 -26.497 1.00 92.94 92 LEU A C 1
ATOM 741 O O . LEU A 1 92 ? 3.638 9.051 -27.619 1.00 92.94 92 LEU A O 1
ATOM 745 N N . ALA A 1 93 ? 2.631 10.502 -26.233 1.00 92.44 93 ALA A N 1
ATOM 746 C CA . ALA A 1 93 ? 2.504 11.564 -27.226 1.00 92.44 93 ALA A CA 1
ATOM 747 C C . ALA A 1 93 ? 3.879 12.083 -27.679 1.00 92.44 93 ALA A C 1
ATOM 749 O O . ALA A 1 93 ? 4.122 12.203 -28.880 1.00 92.44 93 ALA A O 1
ATOM 750 N N . ALA A 1 94 ? 4.794 12.315 -26.736 1.00 87.50 94 ALA A N 1
ATOM 751 C CA . ALA A 1 94 ? 6.164 12.727 -27.024 1.00 87.50 94 ALA A CA 1
ATOM 752 C C . ALA A 1 94 ? 6.921 11.663 -27.836 1.00 87.50 94 ALA A C 1
ATOM 754 O O . ALA A 1 94 ? 7.605 11.991 -28.803 1.00 87.50 94 ALA A O 1
ATOM 755 N N . SER A 1 95 ? 6.751 10.384 -27.497 1.00 85.38 95 SER A N 1
ATOM 756 C CA . SER A 1 95 ? 7.356 9.267 -28.224 1.00 85.38 95 SER A CA 1
ATOM 757 C C . SER A 1 95 ? 6.826 9.168 -29.656 1.00 85.38 95 SER A C 1
ATOM 759 O O . SER A 1 95 ? 7.614 9.093 -30.597 1.00 85.38 95 SER A O 1
ATOM 761 N N . ARG A 1 96 ? 5.502 9.268 -29.851 1.00 88.12 96 ARG A N 1
ATOM 762 C CA . ARG A 1 96 ? 4.881 9.311 -31.187 1.00 88.12 96 ARG A CA 1
ATOM 763 C C . ARG A 1 96 ? 5.392 10.482 -32.019 1.00 88.12 96 ARG A C 1
ATOM 765 O O . ARG A 1 96 ? 5.683 10.303 -33.197 1.00 88.12 96 ARG A O 1
ATOM 772 N N . HIS A 1 97 ? 5.508 11.660 -31.411 1.00 84.88 97 HIS A N 1
ATOM 773 C CA . HIS A 1 97 ? 6.038 12.844 -32.076 1.00 84.88 97 HIS A CA 1
ATOM 774 C C . HIS A 1 97 ? 7.502 12.652 -32.491 1.00 84.88 97 HIS A C 1
ATOM 776 O O . HIS A 1 97 ? 7.845 12.888 -33.645 1.00 84.88 97 HIS A O 1
ATOM 782 N N . SER A 1 98 ? 8.335 12.151 -31.575 1.00 80.56 98 SER A N 1
ATOM 783 C CA . SER A 1 98 ? 9.744 11.843 -31.833 1.00 80.56 98 SER A CA 1
ATOM 784 C C . SER A 1 98 ? 9.901 10.834 -32.974 1.00 80.56 98 SER A C 1
ATOM 786 O O . SER A 1 98 ? 10.603 11.108 -33.942 1.00 80.56 98 SER A O 1
ATOM 788 N N . LEU A 1 99 ? 9.171 9.714 -32.930 1.00 79.31 99 LEU A N 1
ATOM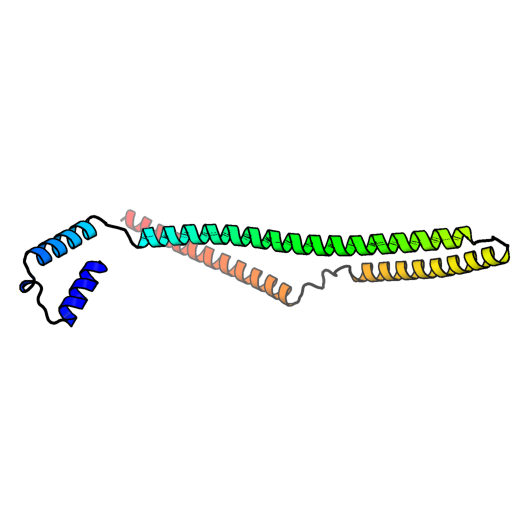 789 C CA . LEU A 1 99 ? 9.190 8.693 -33.982 1.00 79.31 99 LEU A CA 1
ATOM 790 C C . LEU A 1 99 ? 8.707 9.233 -35.333 1.00 79.31 99 LEU A C 1
ATOM 792 O O . LEU A 1 99 ? 9.316 8.940 -36.356 1.00 79.31 99 LEU A O 1
ATOM 796 N N . GLY A 1 100 ? 7.649 10.048 -35.348 1.00 79.06 100 GLY A N 1
ATOM 797 C CA . GLY A 1 100 ? 7.133 10.661 -36.576 1.00 79.06 100 GLY A CA 1
ATOM 798 C C . GLY A 1 100 ? 8.094 11.666 -37.219 1.00 79.06 100 GLY A C 1
ATOM 799 O O . GLY A 1 100 ? 7.996 11.921 -38.417 1.00 79.06 100 GLY A O 1
ATOM 800 N N . GLN A 1 101 ? 9.028 12.225 -36.444 1.00 77.00 101 GLN A N 1
ATOM 801 C CA . GLN A 1 101 ? 10.047 13.162 -36.924 1.00 77.00 101 GLN A CA 1
ATOM 802 C C . GLN A 1 101 ? 11.406 12.512 -37.200 1.00 77.00 101 GLN A C 1
ATOM 804 O O . GLN A 1 101 ? 12.295 13.161 -37.759 1.00 77.00 101 GLN A O 1
ATOM 809 N N . GLN A 1 102 ? 11.592 11.239 -36.847 1.00 72.06 102 GLN A N 1
ATOM 810 C CA . GLN A 1 102 ? 12.840 10.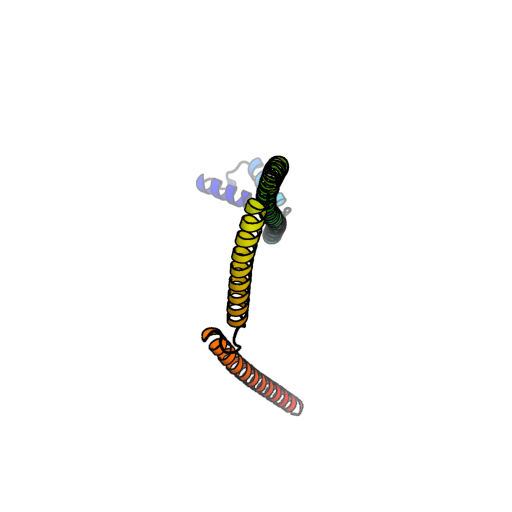547 -37.130 1.00 72.06 102 GLN A CA 1
ATOM 811 C C . GLN A 1 102 ? 12.988 10.290 -38.634 1.00 72.06 102 GLN A C 1
ATOM 813 O O . GLN A 1 102 ? 12.166 9.631 -39.266 1.00 72.06 102 GLN A O 1
ATOM 818 N N . LYS A 1 103 ? 14.097 10.778 -39.199 1.00 70.62 103 LYS A N 1
ATOM 819 C CA . LYS A 1 103 ? 14.663 10.300 -40.465 1.00 70.62 103 LYS A CA 1
ATOM 820 C C . LYS A 1 103 ? 15.859 9.413 -40.124 1.00 70.62 103 LYS A C 1
ATOM 822 O O . LYS A 1 103 ? 16.939 9.961 -39.897 1.00 70.62 103 LYS A O 1
ATOM 827 N N . PRO A 1 104 ? 15.688 8.084 -40.013 1.00 68.38 104 PRO A N 1
ATOM 828 C CA . PRO A 1 104 ? 16.790 7.206 -39.656 1.00 68.38 104 PRO A CA 1
ATOM 829 C C . PRO A 1 104 ? 17.917 7.360 -40.678 1.00 68.38 104 PRO A C 1
ATOM 831 O O . PRO A 1 104 ? 17.701 7.242 -41.883 1.00 68.38 104 PRO A O 1
ATOM 834 N N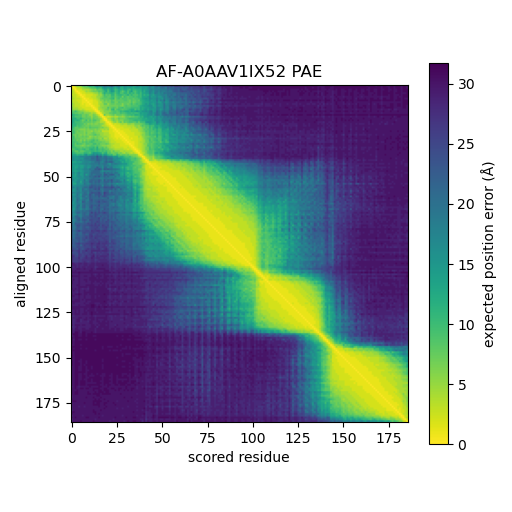 . ASN A 1 105 ? 19.111 7.657 -40.188 1.00 76.69 105 ASN A N 1
ATOM 835 C CA . ASN A 1 105 ? 20.343 7.680 -40.954 1.00 76.69 105 ASN A CA 1
ATOM 836 C C . ASN A 1 105 ? 21.418 6.915 -40.157 1.00 76.69 105 ASN A C 1
ATOM 838 O O . ASN A 1 105 ? 21.253 6.677 -38.960 1.00 76.69 105 ASN A O 1
ATOM 842 N N . PRO A 1 106 ? 22.510 6.470 -40.792 1.00 76.12 106 PRO A N 1
ATOM 843 C CA . PRO A 1 106 ? 23.490 5.626 -40.112 1.00 76.12 106 PRO A CA 1
ATOM 844 C C . PRO A 1 106 ? 24.051 6.249 -38.820 1.00 76.12 106 PRO A C 1
ATOM 846 O O . PRO A 1 106 ? 24.213 5.550 -37.823 1.00 76.12 106 PRO A O 1
ATOM 849 N N . GLU A 1 107 ? 24.273 7.566 -38.794 1.00 76.88 107 GLU A N 1
ATOM 850 C CA . GLU A 1 107 ? 24.804 8.279 -37.624 1.00 76.88 107 GLU A CA 1
ATOM 851 C C . GLU A 1 107 ? 23.826 8.314 -36.444 1.00 76.88 107 GLU A C 1
ATOM 853 O O . GLU A 1 107 ? 24.212 7.997 -35.318 1.00 76.88 107 GLU A O 1
ATOM 858 N N . ASN A 1 108 ? 22.551 8.645 -36.674 1.00 79.56 108 ASN A N 1
ATOM 859 C CA . ASN A 1 108 ? 21.563 8.724 -35.595 1.00 79.56 108 ASN A CA 1
ATOM 860 C C . ASN A 1 108 ? 21.182 7.343 -35.039 1.00 79.56 108 ASN A C 1
ATOM 862 O O . ASN A 1 108 ? 20.884 7.216 -33.848 1.00 79.56 108 ASN A O 1
ATOM 866 N N . ILE A 1 109 ? 21.283 6.295 -35.860 1.00 81.88 109 ILE A N 1
ATOM 867 C CA . ILE A 1 109 ? 21.150 4.904 -35.422 1.00 81.88 109 ILE A CA 1
ATOM 868 C C . ILE A 1 109 ? 22.339 4.521 -34.534 1.00 81.88 109 ILE A C 1
ATOM 870 O O . ILE A 1 109 ? 22.136 3.978 -33.447 1.00 81.88 109 ILE A O 1
ATOM 874 N N . HIS A 1 110 ? 23.573 4.837 -34.940 1.00 85.12 110 HIS A N 1
ATOM 875 C CA . HIS A 1 110 ? 24.761 4.554 -34.131 1.00 85.12 110 HIS A CA 1
ATOM 876 C C . HIS A 1 110 ? 24.751 5.286 -32.786 1.00 85.12 110 HIS A C 1
ATOM 878 O O . HIS A 1 110 ? 25.074 4.681 -31.760 1.00 85.12 110 HIS A O 1
ATOM 884 N N . GLU A 1 111 ? 24.319 6.545 -32.768 1.00 81.81 111 GLU A N 1
ATOM 885 C CA . GLU A 1 111 ? 24.179 7.317 -31.534 1.00 81.81 111 GLU A CA 1
ATOM 886 C C . GLU A 1 111 ? 23.075 6.743 -30.627 1.00 81.81 111 GLU A C 1
ATOM 888 O O . GLU A 1 111 ? 23.287 6.556 -29.429 1.00 81.81 111 GLU A O 1
ATOM 893 N N . SER A 1 112 ? 21.935 6.330 -31.192 1.00 81.50 112 SER A N 1
ATOM 894 C CA . SER A 1 112 ? 20.868 5.656 -30.433 1.00 81.50 112 SER A CA 1
ATOM 895 C C . SER A 1 112 ? 21.341 4.332 -29.820 1.00 81.50 112 SER A C 1
ATOM 897 O O . SER A 1 112 ? 21.055 4.041 -28.657 1.00 81.50 112 SER A O 1
ATOM 899 N N . ILE A 1 113 ? 22.122 3.542 -30.565 1.00 86.00 113 ILE A N 1
ATOM 900 C CA . ILE A 1 113 ? 22.740 2.302 -30.070 1.00 86.00 113 ILE A CA 1
ATOM 901 C C . ILE A 1 113 ? 23.712 2.603 -28.923 1.00 86.00 113 ILE A C 1
ATOM 903 O O . ILE A 1 113 ? 23.728 1.882 -27.922 1.00 86.00 113 ILE A O 1
ATOM 907 N N . ARG A 1 114 ? 24.513 3.669 -29.033 1.00 91.00 114 ARG A N 1
ATOM 908 C CA . ARG A 1 114 ? 25.435 4.098 -27.973 1.00 91.00 114 ARG A CA 1
ATOM 909 C C . ARG A 1 114 ? 24.681 4.477 -26.696 1.00 91.00 114 ARG A C 1
ATOM 911 O O . ARG A 1 114 ? 25.041 4.003 -25.618 1.00 91.00 114 ARG A O 1
ATOM 918 N N . GLN A 1 115 ? 23.613 5.261 -26.818 1.00 88.44 115 GLN A N 1
ATOM 919 C CA . GLN A 1 115 ? 22.776 5.670 -25.687 1.00 88.44 115 GLN A CA 1
ATOM 920 C C . GLN A 1 115 ? 22.068 4.478 -25.029 1.00 88.44 115 GLN A C 1
ATOM 922 O O . GLN A 1 115 ? 22.004 4.398 -23.801 1.00 88.44 115 GLN A O 1
ATOM 927 N N . LEU A 1 116 ? 21.582 3.517 -25.822 1.00 89.88 116 LEU A N 1
ATOM 928 C CA . LEU A 1 116 ? 20.991 2.278 -25.308 1.00 89.88 116 LEU A CA 1
ATOM 929 C C . LEU A 1 116 ? 22.001 1.444 -24.516 1.00 89.88 116 LEU A C 1
ATOM 931 O O . LEU A 1 116 ? 21.676 0.993 -23.420 1.00 89.88 116 LEU A O 1
ATOM 935 N N . LYS A 1 117 ? 23.237 1.294 -25.011 1.00 91.94 117 LYS A N 1
ATOM 936 C CA . LYS A 1 117 ? 24.310 0.597 -24.279 1.00 91.94 117 LYS A CA 1
ATOM 937 C C . LYS A 1 117 ? 24.621 1.265 -22.940 1.00 91.94 117 LYS A C 1
ATOM 939 O O . LYS A 1 117 ? 24.803 0.578 -21.940 1.00 91.94 117 LYS A O 1
ATOM 944 N N . GLN A 1 118 ? 24.638 2.596 -22.901 1.00 89.88 118 GLN A N 1
ATOM 945 C CA . GLN A 1 118 ? 24.877 3.338 -21.664 1.00 89.88 118 GLN A CA 1
ATOM 946 C C . GLN A 1 118 ? 23.731 3.165 -20.654 1.00 89.88 118 GLN A C 1
ATOM 948 O O . GLN A 1 118 ? 23.984 2.944 -19.470 1.00 89.88 118 GLN A O 1
ATOM 953 N N . LYS A 1 119 ? 22.471 3.212 -21.116 1.00 91.25 119 LYS A N 1
ATOM 954 C CA . LYS A 1 119 ? 21.296 2.947 -20.268 1.00 91.25 119 LYS A CA 1
ATOM 955 C C . LYS A 1 119 ? 21.282 1.515 -19.739 1.00 91.25 119 LYS A C 1
ATOM 957 O O . LYS A 1 119 ? 20.977 1.317 -18.568 1.00 91.25 119 LYS A O 1
ATOM 962 N N . LEU A 1 120 ? 21.640 0.537 -20.571 1.00 92.81 120 LEU A N 1
ATOM 963 C CA . LEU A 1 120 ? 21.735 -0.863 -20.163 1.00 92.81 120 LEU A CA 1
ATOM 964 C C . LEU A 1 120 ? 22.737 -1.036 -19.014 1.00 92.81 120 LEU A C 1
ATOM 966 O O . LEU A 1 120 ? 22.367 -1.584 -17.981 1.00 92.81 120 LEU A O 1
ATOM 970 N N . GLY A 1 121 ? 23.939 -0.463 -19.133 1.00 93.81 121 GLY A N 1
ATOM 971 C CA . GLY A 1 121 ? 24.932 -0.505 -18.052 1.00 93.81 121 GLY A CA 1
ATOM 972 C C . GLY A 1 121 ? 24.449 0.159 -16.754 1.00 93.81 121 GLY A C 1
ATOM 973 O O . GLY A 1 121 ? 24.722 -0.333 -15.660 1.00 93.81 121 GLY A O 1
ATOM 974 N N . ALA A 1 122 ? 23.672 1.245 -16.848 1.00 91.06 122 ALA A N 1
ATOM 975 C CA . ALA A 1 122 ? 23.064 1.875 -15.674 1.00 91.06 122 ALA A CA 1
ATOM 976 C C . ALA A 1 122 ? 21.999 0.980 -15.008 1.00 91.06 122 ALA A C 1
ATOM 978 O O . ALA A 1 122 ? 21.943 0.903 -13.778 1.00 91.06 122 ALA A O 1
ATOM 979 N N . TYR A 1 123 ? 21.176 0.279 -15.797 1.00 91.81 123 TYR A N 1
ATOM 980 C CA . TYR A 1 123 ? 20.192 -0.672 -15.273 1.00 91.81 123 TYR A CA 1
ATOM 981 C C . TYR A 1 123 ? 20.846 -1.897 -14.636 1.00 91.81 123 TYR A C 1
ATOM 983 O O . TYR A 1 123 ? 20.431 -2.294 -13.550 1.00 91.81 123 TYR A O 1
ATOM 991 N N . GLU A 1 124 ? 21.888 -2.452 -15.254 1.00 93.06 124 GLU A N 1
ATOM 992 C CA . GLU A 1 124 ? 22.676 -3.553 -14.686 1.00 93.06 124 GLU A CA 1
ATOM 993 C C . GLU A 1 124 ? 23.273 -3.153 -13.333 1.00 93.06 124 GLU A C 1
ATOM 995 O O . GLU A 1 124 ? 23.106 -3.861 -12.340 1.00 93.06 124 GLU A O 1
ATOM 1000 N N . GLN A 1 125 ? 23.868 -1.958 -13.246 1.00 90.56 125 GLN A N 1
ATOM 1001 C CA . GLN A 1 125 ? 24.402 -1.437 -11.989 1.00 90.56 125 GLN A CA 1
ATOM 1002 C C . GLN A 1 125 ? 23.305 -1.216 -10.933 1.00 90.56 125 GLN A C 1
ATOM 1004 O O . GLN A 1 125 ? 23.514 -1.488 -9.750 1.00 90.56 125 GLN A O 1
ATOM 1009 N N . SER A 1 126 ? 22.130 -0.721 -11.334 1.00 88.12 126 SER A N 1
ATOM 1010 C CA . SER A 1 126 ? 20.987 -0.567 -10.427 1.00 88.12 126 SER A CA 1
ATOM 1011 C C . SER A 1 126 ? 20.455 -1.916 -9.945 1.00 88.12 126 SER A C 1
ATOM 1013 O O . SER A 1 126 ? 20.051 -2.024 -8.789 1.00 88.12 126 SER A O 1
ATOM 1015 N N . CYS A 1 127 ? 20.458 -2.936 -10.803 1.00 89.44 127 CYS A N 1
ATOM 1016 C CA . CYS A 1 127 ? 20.032 -4.285 -10.458 1.00 89.44 127 CYS A CA 1
ATOM 1017 C C . CYS A 1 127 ? 21.000 -4.917 -9.451 1.00 89.44 127 CYS A C 1
ATOM 1019 O O . CYS A 1 127 ? 20.558 -5.438 -8.431 1.00 89.44 127 CYS A O 1
ATOM 1021 N N . GLU A 1 128 ? 22.311 -4.768 -9.657 1.00 91.19 128 GLU A N 1
ATOM 1022 C CA . GLU A 1 128 ? 23.316 -5.226 -8.692 1.00 91.19 128 GLU A CA 1
ATOM 1023 C C . GLU A 1 128 ? 23.220 -4.486 -7.350 1.00 91.19 128 GLU A C 1
ATOM 1025 O O . GLU A 1 128 ? 23.269 -5.108 -6.286 1.00 91.19 128 GLU A O 1
ATOM 1030 N N . LYS A 1 129 ? 22.966 -3.171 -7.359 1.00 87.62 129 LYS A N 1
ATOM 1031 C CA . LYS A 1 129 ? 22.667 -2.424 -6.124 1.00 87.62 129 LYS A CA 1
ATOM 1032 C C . LYS A 1 129 ? 21.409 -2.943 -5.433 1.00 87.62 129 LYS A C 1
ATOM 1034 O O . LYS A 1 129 ? 21.424 -3.138 -4.223 1.00 87.62 129 LYS A O 1
ATOM 1039 N N . ALA A 1 130 ? 20.333 -3.195 -6.177 1.00 81.69 130 ALA A N 1
ATOM 1040 C CA . ALA A 1 130 ? 19.097 -3.739 -5.622 1.00 81.69 130 ALA A CA 1
ATOM 1041 C C . ALA A 1 130 ? 19.307 -5.142 -5.036 1.00 81.69 130 ALA A C 1
ATOM 1043 O O . ALA A 1 130 ? 18.824 -5.417 -3.945 1.00 81.69 130 ALA A O 1
ATOM 1044 N N . LYS A 1 131 ? 20.079 -5.999 -5.709 1.00 84.19 131 LYS A N 1
ATOM 1045 C CA . LYS A 1 131 ? 20.453 -7.337 -5.238 1.00 84.19 131 LYS A CA 1
ATOM 1046 C C . LYS A 1 131 ? 21.301 -7.277 -3.969 1.00 84.19 131 LYS A C 1
ATOM 1048 O O . LYS A 1 131 ? 21.054 -8.035 -3.033 1.00 84.19 131 LYS A O 1
ATOM 1053 N N . THR A 1 132 ? 22.247 -6.342 -3.905 1.00 83.00 132 THR A N 1
ATOM 1054 C CA . THR A 1 132 ? 23.058 -6.084 -2.706 1.00 83.00 132 THR A CA 1
ATOM 1055 C C . THR A 1 132 ? 22.182 -5.593 -1.554 1.00 83.00 132 THR A C 1
ATOM 1057 O O . THR A 1 132 ? 22.239 -6.145 -0.459 1.00 83.00 132 THR A O 1
ATOM 1060 N N . ASN A 1 133 ? 21.303 -4.622 -1.813 1.00 80.00 133 ASN A N 1
ATOM 1061 C CA . ASN A 1 133 ? 20.366 -4.100 -0.822 1.00 80.00 133 ASN A CA 1
ATOM 1062 C C . ASN A 1 133 ? 19.409 -5.191 -0.331 1.00 80.00 133 ASN A C 1
ATOM 1064 O O . ASN A 1 133 ? 19.220 -5.339 0.868 1.00 80.00 133 ASN A O 1
ATOM 1068 N N . PHE A 1 134 ? 18.859 -6.007 -1.228 1.00 74.38 134 PHE A N 1
ATOM 1069 C CA . PHE A 1 134 ? 18.008 -7.140 -0.877 1.00 74.38 134 PHE A CA 1
ATOM 1070 C C . PHE A 1 134 ? 18.759 -8.172 -0.026 1.00 74.38 134 PHE A C 1
ATOM 1072 O O . PHE A 1 134 ? 18.244 -8.626 0.989 1.00 74.38 134 PHE A O 1
ATOM 1079 N N . SER A 1 135 ? 20.015 -8.465 -0.372 1.00 73.12 135 SER A N 1
ATOM 1080 C CA . SER A 1 135 ? 20.881 -9.341 0.428 1.00 73.12 135 SER A CA 1
ATOM 1081 C C . SER A 1 135 ? 21.197 -8.749 1.809 1.00 73.12 135 SER A C 1
ATOM 1083 O O . SER A 1 135 ? 21.346 -9.497 2.767 1.00 73.12 135 SER A O 1
ATOM 1085 N N . SER A 1 136 ? 21.260 -7.419 1.936 1.00 69.81 136 SER A N 1
ATOM 1086 C CA . SER A 1 136 ? 21.431 -6.721 3.222 1.00 69.81 136 SER A CA 1
ATOM 1087 C C . SER A 1 136 ? 20.138 -6.579 4.036 1.00 69.81 136 SER A C 1
ATOM 1089 O O . SER A 1 136 ? 20.192 -6.386 5.246 1.00 69.81 136 SER A O 1
ATOM 1091 N N . LEU A 1 137 ? 18.979 -6.680 3.375 1.00 64.69 137 LEU A N 1
ATOM 1092 C CA . LEU A 1 137 ? 17.648 -6.696 3.986 1.00 64.69 137 LEU A CA 1
ATOM 1093 C C . LEU A 1 137 ? 17.253 -8.088 4.486 1.00 64.69 137 LEU A C 1
ATOM 1095 O O . LEU A 1 137 ? 16.219 -8.212 5.140 1.00 64.69 137 LEU A O 1
ATOM 1099 N N . ASN A 1 138 ? 18.056 -9.121 4.200 1.00 55.09 138 ASN A N 1
ATOM 1100 C CA . ASN A 1 138 ? 17.940 -10.403 4.878 1.00 55.09 138 ASN A CA 1
ATOM 1101 C C . ASN A 1 138 ? 18.170 -10.136 6.368 1.00 55.09 138 ASN A C 1
ATOM 1103 O O . ASN A 1 138 ? 19.297 -9.927 6.818 1.00 55.09 138 ASN A O 1
ATOM 1107 N N . VAL A 1 139 ? 17.066 -10.052 7.108 1.00 51.81 139 VAL A N 1
ATOM 1108 C CA . VAL A 1 139 ? 17.054 -9.849 8.549 1.00 51.81 139 VAL A CA 1
ATOM 1109 C C . VAL A 1 139 ? 17.855 -10.998 9.135 1.00 51.81 139 VAL A C 1
ATOM 1111 O O . VAL A 1 139 ? 17.429 -12.148 9.097 1.00 51.81 139 VAL A O 1
ATOM 1114 N N . SER A 1 140 ? 19.061 -10.700 9.608 1.00 55.91 140 SER A N 1
ATOM 1115 C CA . SER A 1 140 ? 19.822 -11.665 10.381 1.00 55.91 140 SER A CA 1
ATOM 1116 C C . SER A 1 140 ? 18.962 -12.066 11.577 1.00 55.91 140 SER A C 1
ATOM 1118 O O . SER A 1 140 ? 18.493 -11.182 12.298 1.00 55.91 140 SER A O 1
ATOM 1120 N N . ASP A 1 141 ? 18.817 -13.368 11.837 1.00 50.72 141 ASP A N 1
ATOM 1121 C CA . ASP A 1 141 ? 18.237 -13.890 13.087 1.00 50.72 141 ASP A CA 1
ATOM 1122 C C . ASP A 1 141 ? 18.909 -13.280 14.342 1.00 50.72 141 ASP A C 1
ATOM 1124 O O . ASP A 1 141 ? 18.370 -13.341 15.445 1.00 50.72 141 ASP A O 1
ATOM 1128 N N . ALA A 1 142 ? 20.075 -12.636 14.186 1.00 55.56 142 ALA A N 1
ATOM 1129 C CA . ALA A 1 142 ? 20.787 -11.911 15.230 1.00 55.56 142 ALA A CA 1
ATOM 1130 C C . ALA A 1 142 ? 20.205 -10.525 15.587 1.00 55.56 142 ALA A C 1
ATOM 1132 O O . ALA A 1 142 ? 20.608 -9.966 16.607 1.00 55.56 142 ALA A O 1
ATOM 1133 N N . ILE A 1 143 ? 19.275 -9.950 14.809 1.00 52.75 143 ILE A N 1
ATOM 1134 C CA . ILE A 1 143 ? 18.580 -8.696 15.172 1.00 52.75 143 ILE A CA 1
ATOM 1135 C C . ILE A 1 143 ? 17.245 -9.023 15.846 1.00 52.75 143 ILE A C 1
ATOM 1137 O O . ILE A 1 143 ? 16.191 -8.505 15.485 1.00 52.75 143 ILE A O 1
ATOM 1141 N N . LEU A 1 144 ? 17.276 -9.869 16.874 1.00 55.91 144 LEU A N 1
ATOM 1142 C CA . LEU A 1 144 ? 16.264 -9.767 17.914 1.00 55.91 144 LEU A CA 1
ATOM 1143 C C . LEU A 1 144 ? 16.626 -8.507 18.721 1.00 55.91 144 LEU A C 1
ATOM 1145 O O . LEU A 1 144 ? 17.726 -8.453 19.282 1.00 55.91 144 LEU A O 1
ATOM 1149 N N . PRO A 1 145 ? 15.783 -7.457 18.764 1.00 66.69 145 PRO A N 1
ATOM 1150 C CA . PRO A 1 145 ? 16.074 -6.279 19.571 1.00 66.69 145 PRO A CA 1
ATOM 1151 C C . PRO A 1 145 ? 16.391 -6.723 21.001 1.00 66.69 145 PRO A C 1
ATOM 1153 O O . PRO A 1 145 ? 15.688 -7.573 21.541 1.00 66.69 145 PRO A O 1
ATOM 1156 N N . LYS A 1 146 ? 17.427 -6.164 21.639 1.00 65.25 146 LYS A N 1
ATOM 1157 C CA . LYS A 1 146 ? 17.823 -6.543 23.015 1.00 65.25 146 LYS A CA 1
ATOM 1158 C C . LYS A 1 146 ? 16.643 -6.513 24.000 1.00 65.25 146 LYS A C 1
ATOM 1160 O O . LYS A 1 146 ? 16.589 -7.317 24.926 1.00 65.25 146 LYS A O 1
ATOM 1165 N N . SER A 1 147 ? 15.681 -5.617 23.767 1.00 60.94 147 SER A N 1
ATOM 1166 C CA . SER A 1 147 ? 14.406 -5.549 24.486 1.00 60.94 147 SER A CA 1
ATOM 1167 C C . SER A 1 147 ? 13.555 -6.811 24.320 1.00 60.94 147 SER A C 1
ATOM 1169 O O . SER A 1 147 ? 12.994 -7.293 25.294 1.00 60.94 147 SER A O 1
ATOM 1171 N N . MET A 1 148 ? 13.497 -7.393 23.126 1.00 71.88 148 MET A N 1
ATOM 1172 C CA . MET A 1 148 ? 12.757 -8.619 22.840 1.00 71.88 148 MET A CA 1
ATOM 1173 C C . MET A 1 148 ? 13.446 -9.854 23.435 1.00 71.88 148 MET A C 1
ATOM 1175 O O . MET A 1 148 ? 12.769 -10.681 24.033 1.00 71.88 148 MET A O 1
ATOM 1179 N N . THR A 1 149 ? 14.782 -9.940 23.403 1.00 77.75 149 THR A N 1
ATOM 1180 C CA . THR A 1 149 ? 15.523 -10.994 24.129 1.00 77.75 149 THR A CA 1
ATOM 1181 C C . THR A 1 149 ? 15.290 -10.906 25.639 1.00 77.75 149 THR A C 1
ATOM 1183 O O . THR A 1 149 ? 15.066 -11.923 26.298 1.00 77.75 149 THR A O 1
ATOM 1186 N N . SER A 1 150 ? 15.294 -9.687 26.191 1.00 78.75 150 SER A N 1
ATOM 1187 C CA . SER A 1 150 ? 14.971 -9.447 27.600 1.00 78.75 150 SER A CA 1
ATOM 1188 C C . SER A 1 150 ? 13.547 -9.893 27.925 1.00 78.75 150 SER A C 1
ATOM 1190 O O . SER A 1 150 ? 13.351 -10.598 28.907 1.00 78.75 150 SER A O 1
AT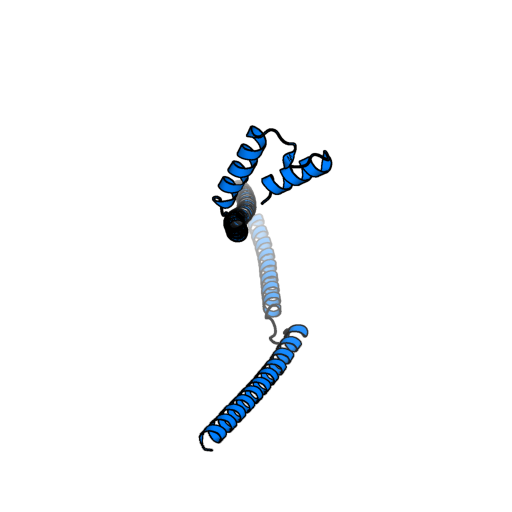OM 1192 N N . LEU A 1 151 ? 12.565 -9.541 27.089 1.00 83.06 151 LEU A N 1
ATOM 1193 C CA . LEU A 1 151 ? 11.164 -9.925 27.279 1.00 83.06 151 LEU A CA 1
ATOM 1194 C C . LEU A 1 151 ? 10.960 -11.441 27.190 1.00 83.06 151 LEU A C 1
ATOM 1196 O O . LEU A 1 151 ? 10.263 -12.001 28.029 1.00 83.06 151 LEU A O 1
ATOM 1200 N N . VAL A 1 152 ? 11.601 -12.118 26.232 1.00 87.69 152 VAL A N 1
ATOM 1201 C CA . VAL A 1 152 ? 11.562 -13.587 26.111 1.00 87.69 152 VAL A CA 1
ATOM 1202 C C . VAL A 1 152 ? 12.153 -14.251 27.356 1.00 87.69 152 VAL A C 1
ATOM 1204 O O . VAL A 1 152 ? 11.574 -15.196 27.889 1.00 87.69 152 VAL A O 1
ATOM 1207 N N . THR A 1 153 ? 13.267 -13.724 27.869 1.00 88.50 153 THR A N 1
ATOM 1208 C CA . THR A 1 153 ? 13.902 -14.241 29.091 1.00 88.50 153 THR A CA 1
ATOM 1209 C C . THR A 1 153 ? 13.009 -14.022 30.315 1.00 88.50 153 THR A C 1
ATOM 1211 O O . THR A 1 153 ? 12.791 -14.950 31.092 1.00 88.50 153 THR A O 1
ATOM 1214 N N . SER A 1 154 ? 12.430 -12.827 30.470 1.00 89.81 154 SER A N 1
ATOM 1215 C CA . SER A 1 154 ? 11.487 -12.521 31.551 1.00 89.81 154 SER A CA 1
ATOM 1216 C C . SER A 1 154 ? 10.231 -13.393 31.490 1.00 89.81 154 SER A C 1
ATOM 1218 O O . SER A 1 154 ? 9.778 -13.880 32.521 1.00 89.81 154 SER A O 1
ATOM 1220 N N . LEU A 1 155 ? 9.698 -13.648 30.293 1.00 93.62 155 LEU A N 1
ATOM 1221 C CA . LEU A 1 155 ? 8.533 -14.510 30.099 1.00 93.62 155 LEU A CA 1
ATOM 1222 C C . LEU A 1 155 ? 8.826 -15.964 30.493 1.00 93.62 155 LEU A C 1
ATOM 1224 O O . LEU A 1 155 ? 7.984 -16.609 31.119 1.00 93.62 155 LEU A O 1
ATOM 1228 N N . ALA A 1 156 ? 10.026 -16.469 30.193 1.00 94.56 156 ALA A N 1
ATOM 1229 C CA . ALA A 1 156 ? 10.450 -17.802 30.617 1.00 94.56 156 ALA A CA 1
ATOM 1230 C C . ALA A 1 156 ? 10.559 -17.920 32.149 1.00 94.56 156 ALA A C 1
ATOM 1232 O O . ALA A 1 156 ? 10.116 -18.917 32.721 1.00 94.56 156 ALA A O 1
ATOM 1233 N N . VAL A 1 157 ? 11.095 -16.893 32.820 1.00 95.12 157 VAL A N 1
ATOM 1234 C CA . VAL A 1 157 ? 11.182 -16.847 34.291 1.00 95.12 157 VAL A CA 1
ATOM 1235 C C . VAL A 1 157 ? 9.788 -16.814 34.922 1.00 95.12 157 VAL A C 1
ATOM 1237 O O . VAL A 1 157 ? 9.492 -17.659 35.764 1.00 95.12 157 VAL A O 1
ATOM 1240 N N . LEU A 1 158 ? 8.911 -15.918 34.460 1.00 94.62 158 LEU A N 1
ATOM 1241 C CA . LEU A 1 158 ? 7.539 -15.799 34.969 1.00 94.62 158 LEU A CA 1
ATOM 1242 C C . LEU A 1 158 ? 6.722 -17.075 34.748 1.00 94.62 158 LEU A C 1
ATOM 1244 O O . LEU A 1 158 ? 5.949 -17.470 35.613 1.00 94.62 158 LEU A O 1
ATOM 1248 N N . SER A 1 159 ? 6.915 -17.756 33.617 1.00 94.81 159 SER A N 1
ATOM 1249 C CA . SER A 1 159 ? 6.232 -19.027 33.344 1.00 94.81 159 SER A CA 1
ATOM 1250 C C . SER A 1 159 ? 6.658 -20.122 34.324 1.00 94.81 159 SER A C 1
ATOM 1252 O O . SER A 1 159 ? 5.830 -20.914 34.772 1.00 94.81 159 SER A O 1
ATOM 1254 N N . LYS A 1 160 ? 7.946 -20.159 34.690 1.00 95.38 160 LYS A N 1
ATOM 1255 C CA . LYS A 1 160 ? 8.464 -21.104 35.684 1.00 95.38 160 LYS A CA 1
ATOM 1256 C C . LYS A 1 160 ? 7.938 -20.793 37.086 1.00 95.38 160 LYS A C 1
ATOM 1258 O O . LYS A 1 160 ? 7.572 -21.712 37.811 1.00 95.38 160 LYS A O 1
ATOM 1263 N N . GLU A 1 161 ? 7.881 -19.518 37.451 1.00 95.56 161 GLU A N 1
ATOM 1264 C CA . GLU A 1 161 ? 7.330 -19.070 38.733 1.00 95.56 161 GLU A CA 1
ATOM 1265 C C . GLU A 1 161 ? 5.829 -19.369 38.839 1.00 95.56 161 GLU A C 1
ATOM 1267 O O . GLU A 1 161 ? 5.381 -19.937 39.831 1.00 95.56 161 GLU A O 1
ATOM 1272 N N . ALA A 1 162 ? 5.062 -19.108 37.777 1.00 95.12 162 ALA A N 1
ATOM 1273 C CA . ALA A 1 162 ? 3.646 -19.456 37.710 1.00 95.12 162 ALA A CA 1
ATOM 1274 C C . ALA A 1 162 ? 3.410 -20.970 37.848 1.00 95.12 162 ALA A C 1
ATOM 1276 O O . ALA A 1 162 ? 2.472 -21.388 38.526 1.00 95.12 162 ALA A O 1
ATOM 1277 N N . ALA A 1 163 ? 4.265 -21.800 37.241 1.00 95.31 163 ALA A N 1
ATOM 1278 C CA . ALA A 1 163 ? 4.190 -23.251 37.394 1.00 95.31 163 ALA A CA 1
ATOM 1279 C C . ALA A 1 163 ? 4.481 -23.701 38.837 1.00 95.31 163 ALA A C 1
ATOM 1281 O O . ALA A 1 163 ? 3.779 -24.571 39.348 1.00 95.31 163 ALA A O 1
ATOM 1282 N N . ALA A 1 164 ? 5.464 -23.089 39.504 1.00 95.44 164 ALA A N 1
ATOM 1283 C CA . ALA A 1 164 ? 5.791 -23.387 40.898 1.00 95.44 164 ALA A CA 1
ATOM 1284 C C . ALA A 1 164 ? 4.654 -22.994 41.856 1.00 95.44 164 ALA A C 1
ATOM 1286 O O . ALA A 1 164 ? 4.246 -23.801 42.683 1.00 95.44 164 ALA A O 1
ATOM 1287 N N . LEU A 1 165 ? 4.085 -21.795 41.690 1.00 95.12 165 LEU A N 1
ATOM 1288 C CA . LEU A 1 165 ? 2.943 -21.336 42.487 1.00 95.12 165 LEU A CA 1
ATOM 1289 C C . LEU A 1 165 ? 1.705 -22.210 42.281 1.00 95.12 165 LEU A C 1
ATOM 1291 O O . LEU A 1 165 ? 0.960 -22.465 43.223 1.00 95.12 165 LEU A O 1
ATOM 1295 N N . LYS A 1 166 ? 1.483 -22.685 41.050 1.00 96.06 166 LYS A N 1
ATOM 1296 C CA . LYS A 1 166 ? 0.398 -23.625 40.768 1.00 96.06 166 LYS A CA 1
ATOM 1297 C C . LYS A 1 166 ? 0.600 -24.946 41.510 1.00 96.06 166 LYS A C 1
ATOM 1299 O O . LYS A 1 166 ? -0.339 -25.427 42.127 1.00 96.06 166 LYS A O 1
ATOM 1304 N N . GLN A 1 167 ? 1.815 -25.491 41.484 1.00 95.69 167 GLN A N 1
ATOM 1305 C CA . GLN A 1 167 ? 2.136 -26.715 42.213 1.00 95.69 167 GLN A CA 1
ATOM 1306 C C . GLN A 1 167 ? 1.929 -26.543 43.725 1.00 95.69 167 GLN A C 1
ATOM 1308 O O . GLN A 1 167 ? 1.313 -27.391 44.357 1.00 95.69 167 GLN A O 1
ATOM 1313 N N . GLU A 1 168 ? 2.372 -25.423 44.295 1.00 95.06 168 GLU A N 1
ATOM 1314 C CA . GLU A 1 168 ? 2.179 -25.137 45.720 1.00 95.06 168 GLU A CA 1
ATOM 1315 C C . GLU A 1 168 ? 0.691 -24.993 46.086 1.00 95.06 168 GLU A C 1
ATOM 1317 O O . GLU A 1 168 ? 0.247 -25.487 47.122 1.00 95.06 168 GLU A O 1
ATOM 1322 N N . ALA A 1 169 ? -0.109 -24.368 45.218 1.00 95.06 169 ALA A N 1
ATOM 1323 C CA . ALA A 1 169 ? -1.555 -24.287 45.404 1.00 95.06 169 ALA A CA 1
ATOM 1324 C C . ALA A 1 169 ? -2.223 -25.672 45.362 1.00 95.06 169 ALA A C 1
ATOM 1326 O O . ALA A 1 169 ? -3.083 -25.954 46.200 1.00 95.06 169 ALA A O 1
ATOM 1327 N N . ASP A 1 170 ? -1.810 -26.532 44.426 1.00 96.00 170 ASP A N 1
ATOM 1328 C CA . ASP A 1 170 ? -2.296 -27.910 44.317 1.00 96.00 170 ASP A CA 1
ATOM 1329 C C . ASP A 1 170 ? -1.926 -28.724 45.577 1.00 96.00 170 ASP A C 1
ATOM 1331 O O . ASP A 1 170 ? -2.780 -29.420 46.133 1.00 96.00 170 ASP A O 1
ATOM 1335 N N . ASP A 1 171 ? -0.705 -28.566 46.103 1.00 95.44 171 ASP A N 1
ATOM 1336 C CA . ASP A 1 171 ? -0.246 -29.220 47.339 1.00 95.44 171 ASP A CA 1
ATOM 1337 C C . ASP A 1 171 ? -1.061 -28.774 48.569 1.00 95.44 171 ASP A C 1
ATOM 1339 O O . ASP A 1 171 ? -1.467 -29.595 49.398 1.00 95.44 171 ASP A O 1
ATOM 1343 N N . VAL A 1 172 ? -1.354 -27.475 48.695 1.00 94.88 172 VAL A N 1
ATOM 1344 C CA . VAL A 1 172 ? -2.200 -26.944 49.780 1.00 94.88 172 VAL A CA 1
ATOM 1345 C C . VAL A 1 172 ? -3.621 -27.499 49.693 1.00 94.88 172 VAL A C 1
ATOM 1347 O O . VAL A 1 172 ? -4.219 -27.839 50.720 1.00 94.88 172 VAL A O 1
ATOM 1350 N N . LEU A 1 173 ? -4.170 -27.594 48.481 1.00 94.00 173 LEU A N 1
ATOM 1351 C CA . LEU A 1 173 ? -5.509 -28.124 48.248 1.00 94.00 173 LEU A CA 1
ATOM 1352 C C . LEU A 1 173 ? -5.570 -29.609 48.628 1.00 94.00 173 LEU A C 1
ATOM 1354 O O . LEU A 1 173 ? -6.445 -29.997 49.402 1.00 94.00 173 LEU A O 1
ATOM 1358 N N . PHE A 1 174 ? -4.570 -30.391 48.217 1.00 94.50 174 PHE A N 1
ATOM 1359 C CA . PHE A 1 174 ? -4.412 -31.788 48.618 1.00 94.50 174 PHE A CA 1
ATOM 1360 C C . PHE A 1 174 ? -4.330 -31.955 50.144 1.00 94.50 174 PHE A C 1
ATOM 1362 O O . PHE A 1 174 ? -5.027 -32.788 50.727 1.00 94.50 174 PHE A O 1
ATOM 1369 N N . MET A 1 175 ? -3.528 -31.134 50.830 1.00 93.81 175 MET A N 1
ATOM 1370 C CA . MET A 1 175 ? -3.418 -31.182 52.294 1.00 93.81 175 MET A CA 1
ATOM 1371 C C . MET A 1 175 ? -4.745 -30.854 52.985 1.00 93.81 175 MET A C 1
ATOM 1373 O O . MET A 1 175 ? -5.081 -31.460 54.006 1.00 93.81 175 MET A O 1
ATOM 1377 N N . ARG A 1 176 ? -5.523 -29.918 52.433 1.00 91.19 176 ARG A N 1
ATOM 1378 C CA . ARG A 1 176 ? -6.848 -29.568 52.956 1.00 91.19 176 ARG A CA 1
ATOM 1379 C C . ARG A 1 176 ? -7.834 -30.725 52.807 1.00 91.19 176 ARG A C 1
ATOM 1381 O O . ARG A 1 176 ? -8.505 -31.064 53.781 1.00 91.19 176 ARG A O 1
ATOM 1388 N N . GLU A 1 177 ? -7.865 -31.362 51.640 1.00 91.94 177 GLU A N 1
ATOM 1389 C CA . GLU A 1 177 ? -8.682 -32.555 51.390 1.00 91.94 177 GLU A CA 1
ATOM 1390 C C . GLU A 1 177 ? -8.302 -33.705 52.330 1.00 91.94 177 GLU A C 1
ATOM 1392 O O . GLU A 1 177 ? -9.178 -34.319 52.940 1.00 91.94 177 GLU A O 1
ATOM 1397 N N . ALA A 1 178 ? -7.004 -33.954 52.535 1.00 90.38 178 ALA A N 1
ATOM 1398 C CA . ALA A 1 178 ? -6.524 -34.978 53.460 1.00 90.38 178 ALA A CA 1
ATOM 1399 C C . ALA A 1 178 ? -6.964 -34.711 54.912 1.00 90.38 178 ALA A C 1
ATOM 1401 O O . ALA A 1 178 ? -7.407 -35.626 55.612 1.00 90.38 178 ALA A O 1
ATOM 1402 N N . VAL A 1 179 ? -6.881 -33.455 55.369 1.00 90.12 179 VAL A N 1
ATOM 1403 C CA . VAL A 1 179 ? -7.358 -33.041 56.699 1.00 90.12 179 VAL A CA 1
ATOM 1404 C C . VAL A 1 179 ? -8.864 -33.246 56.841 1.00 90.12 179 VAL A C 1
ATOM 1406 O O . VAL A 1 179 ? -9.312 -33.756 57.870 1.00 90.12 179 VAL A O 1
ATOM 1409 N N . ASP A 1 180 ? -9.653 -32.874 55.837 1.00 90.31 180 ASP A N 1
ATOM 1410 C CA . ASP A 1 180 ? -11.105 -33.040 55.887 1.00 90.31 180 ASP A CA 1
ATOM 1411 C C . ASP A 1 180 ? -11.513 -34.524 55.841 1.00 90.31 180 ASP A C 1
ATOM 1413 O O . ASP A 1 180 ? -12.396 -34.937 56.596 1.00 90.31 180 ASP A O 1
ATOM 1417 N N . CYS A 1 181 ? -10.796 -35.361 55.086 1.00 85.50 181 CYS A N 1
ATOM 1418 C CA . CYS A 1 181 ? -10.979 -36.814 55.098 1.00 85.50 181 CYS A CA 1
ATOM 1419 C C . CYS A 1 181 ? -10.672 -37.426 56.478 1.00 85.50 181 CYS A C 1
ATOM 1421 O O . CYS A 1 181 ? -11.427 -38.265 56.966 1.00 85.50 181 CYS A O 1
ATOM 1423 N N . MET A 1 182 ? -9.604 -36.979 57.149 1.00 85.12 182 MET A N 1
ATOM 1424 C CA . MET A 1 182 ? -9.268 -37.441 58.503 1.00 85.12 182 MET A CA 1
ATOM 1425 C C . MET A 1 182 ? -10.319 -37.047 59.551 1.00 85.12 182 MET A C 1
ATOM 1427 O O . MET A 1 182 ? -10.552 -37.809 60.490 1.00 85.12 182 MET A O 1
ATOM 1431 N N . LYS A 1 183 ? -10.980 -35.891 59.403 1.00 82.38 183 LYS A N 1
ATOM 1432 C CA . LYS A 1 183 ? -12.084 -35.485 60.294 1.00 82.38 183 LYS A CA 1
ATOM 1433 C C . LYS A 1 183 ? -13.331 -36.358 60.134 1.00 82.38 183 LYS A C 1
ATOM 1435 O O . LYS A 1 183 ? -14.059 -36.505 61.102 1.00 82.38 183 LYS A O 1
ATOM 1440 N N . MET A 1 184 ? -13.569 -36.923 58.950 1.00 73.00 184 MET A N 1
ATOM 1441 C CA . MET A 1 184 ? -14.720 -37.797 58.665 1.00 73.00 184 MET A CA 1
ATOM 1442 C C . MET A 1 184 ? -14.554 -39.230 59.204 1.00 73.00 184 MET A C 1
ATOM 1444 O O . MET A 1 184 ? -15.521 -39.985 59.233 1.00 73.00 184 MET A O 1
ATOM 1448 N N . ILE A 1 185 ? -13.335 -39.623 59.592 1.00 70.56 185 ILE A N 1
ATOM 1449 C CA . ILE A 1 185 ? -12.999 -40.974 60.084 1.00 70.56 185 ILE A CA 1
ATOM 1450 C C . ILE A 1 185 ? -12.941 -41.025 61.632 1.00 70.56 185 ILE A C 1
ATOM 1452 O O . ILE A 1 185 ? -12.797 -42.101 62.211 1.00 70.56 185 ILE A O 1
ATOM 1456 N N . ARG A 1 186 ? -13.080 -39.881 62.317 1.00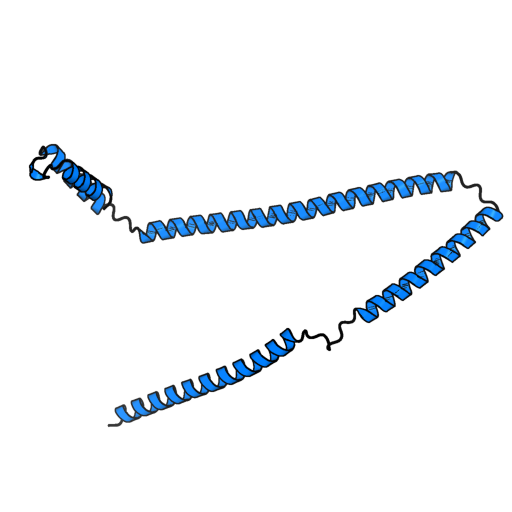 50.09 186 ARG A N 1
ATOM 1457 C CA . ARG A 1 186 ? -13.235 -39.787 63.782 1.00 50.09 186 ARG A CA 1
ATOM 1458 C C . ARG A 1 186 ? -14.696 -39.649 64.179 1.00 50.09 186 ARG A C 1
ATOM 1460 O O . ARG A 1 186 ? -15.024 -40.183 65.259 1.00 50.09 186 ARG A O 1
#

Sequence (186 aa):
MLIAAIASKILAQLNITFEKLPPKAQKMLQECARQQSDMNLDPISISLEQTRVMSESLEDEYEILKLKQLHTTLQVNIDRNKKFIDDLRKELAASRHSLGQQKPNPENIHESIRQLKQKLGAYEQSCEKAKTNFSSLNVSDAILPKSMTSLVTSLAVLSKEAAALKQEADDVLFMREAVDCMKMIR

Mean predicted aligned error: 20.46 Å

Foldseek 3Di:
DPPLVVVVVVCVVVVHDLVNDDPVVNVVSVVVVVVVVVVPDDPVVVVVVVVVVVVVVVVVVVVVVVVVVVVVVVVVVVVVVVVVVVVVVVVVVVVVVVVVPDPDDPVVVVVVVVVVVVVVVVVVVVVVVVVVVVVVVPPPPVPPPPVNVVVVVVVVVVVVVVVVVVVVVVVVVVVVVVVVVVVVVD

Solvent-accessible surface area (backbone atoms only — not comparable to full-atom values): 10444 Å² total; per-residue (Å²): 112,67,67,65,52,50,50,53,51,51,31,58,74,69,73,48,57,78,85,78,48,58,71,69,57,46,50,50,52,51,48,52,51,48,55,50,61,71,56,73,73,56,66,64,62,53,50,51,51,52,51,50,57,51,51,54,50,49,52,52,52,50,53,53,49,52,52,52,53,50,49,53,53,51,50,54,52,49,53,52,49,50,52,52,51,53,50,52,51,50,52,50,50,51,48,52,52,51,60,74,66,60,74,91,44,75,66,62,50,52,50,51,52,51,52,49,54,54,52,48,53,52,49,52,53,50,48,53,50,51,51,51,50,52,63,67,63,54,76,54,88,80,73,59,53,70,67,54,56,50,50,54,53,50,51,53,52,52,52,52,51,52,51,50,53,49,52,53,51,50,52,51,51,50,53,50,52,54,54,54,55,56,62,74,76,110

Radius of gyration: 42.3 Å; Cα contacts (8 Å, |Δi|>4): 15; chains: 1; bounding box: 82×70×105 Å

Secondary structure (DSSP, 8-state):
-HHHHHHHHHHHHTT--GGGS-HHHHHHHHHHHHHHHHS---HHHHHHHHHHHHHHHHHHHHHHHHHHHHHHHHHHHHHHHHHHHHHHHHHHHHHHHHHHH----HHHHHHHHHHHHHHHHHHHHHHHHHHHHHHHSS--TT---HHHHHHHHHHHHHHHHHHHHHHHHHHHHHHHHHHHHHHHT-

Organism: NCBI:txid320188